Protein AF-A0A7Y5DZ16-F1 (afdb_monomer_lite)

Structure (mmCIF, N/CA/C/O backbone):
data_AF-A0A7Y5DZ16-F1
#
_entry.id   AF-A0A7Y5DZ16-F1
#
loop_
_atom_site.group_PDB
_atom_site.id
_atom_site.type_symbol
_atom_site.label_atom_id
_atom_site.label_alt_id
_atom_site.label_comp_id
_atom_site.label_asym_id
_atom_site.label_entity_id
_atom_site.label_seq_id
_atom_site.pdbx_PDB_ins_code
_atom_site.Cartn_x
_atom_site.Cartn_y
_atom_site.Cartn_z
_atom_site.occupancy
_atom_site.B_iso_or_equiv
_atom_site.auth_seq_id
_atom_site.auth_comp_id
_atom_site.auth_asym_id
_atom_site.auth_atom_id
_atom_site.pdbx_PDB_model_num
ATOM 1 N N . MET A 1 1 ? 27.751 47.354 -14.709 1.00 39.06 1 MET A N 1
ATOM 2 C CA . MET A 1 1 ? 28.014 46.888 -16.090 1.00 39.06 1 MET A CA 1
ATOM 3 C C . MET A 1 1 ? 26.689 46.801 -16.831 1.00 39.06 1 MET A C 1
ATOM 5 O O . MET A 1 1 ? 25.654 46.747 -16.188 1.00 39.06 1 MET A O 1
ATOM 9 N N . ARG A 1 2 ? 26.771 46.939 -18.153 1.00 34.12 2 ARG A N 1
ATOM 10 C CA . ARG A 1 2 ? 25.745 47.372 -19.111 1.00 34.12 2 ARG A CA 1
ATOM 11 C C . ARG A 1 2 ? 24.444 46.551 -19.147 1.00 34.12 2 ARG A C 1
ATOM 13 O O . ARG A 1 2 ? 24.439 45.358 -18.877 1.00 34.12 2 ARG A O 1
ATOM 20 N N . SER A 1 3 ? 23.392 47.270 -19.539 1.00 33.09 3 SER A N 1
ATOM 21 C CA . SER A 1 3 ? 22.005 46.891 -19.808 1.00 33.09 3 SER A CA 1
ATOM 22 C C . SER A 1 3 ? 21.825 45.718 -20.780 1.00 33.09 3 SER A C 1
ATOM 24 O O . SER A 1 3 ? 22.521 45.648 -21.790 1.00 33.09 3 SER A O 1
ATOM 26 N N . ASN A 1 4 ? 20.812 44.882 -20.527 1.00 36.41 4 ASN A N 1
ATOM 27 C CA . ASN A 1 4 ? 20.236 43.966 -21.514 1.00 36.41 4 ASN A CA 1
ATOM 28 C C . ASN A 1 4 ? 19.090 44.666 -22.255 1.00 36.41 4 ASN A C 1
ATOM 30 O O . ASN A 1 4 ? 18.137 45.140 -21.638 1.00 36.41 4 ASN A O 1
ATOM 34 N N . VAL A 1 5 ? 19.212 44.727 -23.579 1.00 38.50 5 VAL A N 1
ATOM 35 C CA . VAL A 1 5 ? 18.198 45.210 -24.519 1.00 38.50 5 VAL A CA 1
ATOM 36 C C . VAL A 1 5 ? 17.468 43.999 -25.099 1.00 38.50 5 VAL A C 1
ATOM 38 O O . VAL A 1 5 ? 18.095 43.042 -25.545 1.00 38.50 5 VAL A O 1
ATOM 41 N N . VAL A 1 6 ? 16.138 44.066 -25.069 1.00 39.44 6 VAL A N 1
ATOM 42 C CA . VAL A 1 6 ? 15.189 43.163 -25.735 1.00 39.44 6 VAL A CA 1
ATOM 43 C C . VAL A 1 6 ? 15.179 43.461 -27.236 1.00 39.44 6 VAL A C 1
ATOM 45 O O . VAL A 1 6 ? 15.158 44.633 -27.611 1.00 39.44 6 VAL A O 1
ATOM 48 N N . LEU A 1 7 ? 15.103 42.436 -28.093 1.00 34.59 7 LEU A N 1
ATOM 49 C CA . LEU A 1 7 ? 14.680 42.617 -29.484 1.00 34.59 7 LEU A CA 1
ATOM 50 C C . LEU A 1 7 ? 13.645 41.561 -29.899 1.00 34.59 7 LEU A C 1
ATOM 52 O O . LEU A 1 7 ? 13.887 40.358 -29.833 1.00 34.59 7 LEU A O 1
ATOM 56 N N . PHE A 1 8 ? 12.488 42.076 -30.313 1.00 34.19 8 PHE A N 1
ATOM 57 C CA . PHE A 1 8 ? 11.368 41.399 -30.958 1.00 34.19 8 PHE A CA 1
ATOM 58 C C . PHE A 1 8 ? 11.726 40.954 -32.384 1.00 34.19 8 PHE A C 1
ATOM 60 O O . PHE A 1 8 ? 12.452 41.651 -33.090 1.00 34.19 8 PHE A O 1
ATOM 67 N N . GLY A 1 9 ? 11.119 39.857 -32.839 1.00 31.69 9 GLY A N 1
ATOM 68 C CA . GLY A 1 9 ? 11.111 39.437 -34.240 1.00 31.69 9 GLY A CA 1
ATOM 69 C C . GLY A 1 9 ? 9.763 38.829 -34.614 1.00 31.69 9 GLY A C 1
ATOM 70 O O . GLY A 1 9 ? 9.556 37.631 -34.456 1.00 31.69 9 GLY A O 1
ATOM 71 N N . LEU A 1 10 ? 8.845 39.683 -35.071 1.00 33.03 10 LEU A N 1
ATOM 72 C CA . LEU A 1 10 ? 7.551 39.342 -35.662 1.00 33.03 10 LEU A CA 1
ATOM 73 C C . LEU A 1 10 ? 7.770 39.061 -37.161 1.00 33.03 10 LEU A C 1
ATOM 75 O O . LEU A 1 10 ? 8.372 39.895 -37.837 1.00 33.03 10 LEU A O 1
ATOM 79 N N . LEU A 1 11 ? 7.270 37.944 -37.697 1.00 32.03 11 LEU A N 1
ATOM 80 C CA . LEU A 1 11 ? 7.165 37.747 -39.147 1.00 32.03 11 LEU A CA 1
ATOM 81 C C . LEU A 1 11 ? 5.718 37.403 -39.517 1.00 32.03 11 LEU A C 1
ATOM 83 O O . LEU A 1 11 ? 5.184 36.365 -39.131 1.00 32.03 11 LEU A O 1
ATOM 87 N N . VAL A 1 12 ? 5.100 38.327 -40.248 1.00 37.81 12 VAL A N 1
ATOM 88 C CA . VAL A 1 12 ? 3.772 38.248 -40.862 1.00 37.81 12 VAL A CA 1
ATOM 89 C C . VAL A 1 12 ? 3.933 37.712 -42.281 1.00 37.81 12 VAL A C 1
ATOM 91 O O . VAL A 1 12 ? 4.774 38.223 -43.014 1.00 37.81 12 VAL A O 1
ATOM 94 N N . LEU A 1 13 ? 3.094 36.755 -42.687 1.00 35.53 13 LEU A N 1
ATOM 95 C CA . LEU A 1 13 ? 2.851 36.400 -44.090 1.00 35.53 13 LEU A CA 1
ATOM 96 C C . LEU A 1 13 ? 1.386 35.945 -44.262 1.00 35.53 13 LEU A C 1
ATOM 98 O O . LEU A 1 13 ? 1.001 34.857 -43.850 1.00 35.53 13 LEU A O 1
ATOM 102 N N . ALA A 1 14 ? 0.588 36.807 -44.890 1.00 38.28 14 ALA A N 1
ATOM 103 C CA . ALA A 1 14 ? -0.561 36.485 -45.751 1.00 38.28 14 ALA A CA 1
ATOM 104 C C . ALA A 1 14 ? -0.147 36.925 -47.183 1.00 38.28 14 ALA A C 1
ATOM 106 O O . ALA A 1 14 ? 0.787 37.735 -47.251 1.00 38.28 14 ALA A O 1
ATOM 107 N N . PRO A 1 15 ? -0.736 36.470 -48.322 1.00 47.72 15 PRO A N 1
ATOM 108 C CA . PRO A 1 15 ? -2.180 36.334 -48.624 1.00 47.72 15 PRO A CA 1
ATOM 109 C C . PRO A 1 15 ? -2.522 35.051 -49.450 1.00 47.72 15 PRO A C 1
ATOM 111 O O . PRO A 1 15 ? -1.635 34.293 -49.826 1.00 47.72 15 PRO A O 1
ATOM 114 N N . SER A 1 16 ? -3.769 34.675 -49.771 1.00 30.81 16 SER A N 1
ATOM 115 C CA . SER A 1 16 ? -4.580 35.233 -50.877 1.00 30.81 16 SER A CA 1
ATOM 116 C C . SER A 1 16 ? -5.922 34.491 -51.015 1.00 30.81 16 SER A C 1
ATOM 118 O O . SER A 1 16 ? -5.974 33.267 -50.921 1.00 30.81 16 SER A O 1
ATOM 120 N N . CYS A 1 17 ? -6.984 35.246 -51.302 1.00 27.80 17 CYS A N 1
ATOM 121 C CA . CYS A 1 17 ? -8.337 34.793 -51.636 1.00 27.80 17 CYS A CA 1
ATOM 122 C C . CYS A 1 17 ? -8.467 34.273 -53.081 1.00 27.80 17 CYS A C 1
ATOM 124 O O . CYS A 1 17 ? -7.836 34.806 -53.991 1.00 27.80 17 CYS A O 1
ATOM 126 N N . THR A 1 18 ? -9.426 33.373 -53.333 1.00 34.94 18 THR A N 1
ATOM 127 C CA . THR A 1 18 ? -10.374 33.519 -54.462 1.00 34.94 18 THR A CA 1
ATOM 128 C C . THR A 1 18 ? -11.664 32.706 -54.226 1.00 34.94 18 THR A C 1
ATOM 130 O O . THR A 1 18 ? -11.582 31.591 -53.713 1.00 34.94 18 THR A O 1
ATOM 133 N N . PRO A 1 19 ? -12.853 33.249 -54.566 1.00 46.06 19 PRO A N 1
ATOM 134 C CA . PRO A 1 19 ? -14.166 32.634 -54.346 1.00 46.06 19 PRO A CA 1
ATOM 135 C C . PRO A 1 19 ? -14.745 32.034 -55.642 1.00 46.06 19 PRO A C 1
ATOM 137 O O . PRO A 1 19 ? -14.384 32.495 -56.719 1.00 46.06 19 PRO A O 1
ATOM 140 N N . SER A 1 20 ? -15.697 31.092 -55.560 1.00 30.98 20 SER A N 1
ATOM 141 C CA . SER A 1 20 ? -16.867 31.025 -56.468 1.00 30.98 20 SER A CA 1
ATOM 142 C C . SER A 1 20 ? -17.767 29.819 -56.158 1.00 30.98 20 SER A C 1
ATOM 144 O O . SER A 1 20 ? -17.277 28.695 -56.078 1.00 30.98 20 SER A O 1
ATOM 146 N N . GLY A 1 21 ? -19.085 30.047 -56.070 1.00 30.08 21 GLY A N 1
ATOM 147 C CA . GLY A 1 21 ? -20.106 29.011 -56.282 1.00 30.08 21 GLY A CA 1
ATOM 148 C C . GLY A 1 21 ? -21.204 28.919 -55.216 1.00 30.08 21 GLY A C 1
ATOM 149 O O . GLY A 1 21 ? -21.096 28.139 -54.280 1.00 30.08 21 GLY A O 1
ATOM 150 N N . ALA A 1 22 ? -22.299 29.654 -55.406 1.00 31.70 22 ALA A N 1
ATOM 151 C CA . ALA A 1 22 ? -23.619 29.420 -54.796 1.00 31.70 22 ALA A CA 1
ATOM 152 C C . ALA A 1 22 ? -24.624 29.081 -55.929 1.00 31.70 22 ALA A C 1
ATOM 154 O O . ALA A 1 22 ? -24.250 29.256 -57.093 1.00 31.70 22 ALA A O 1
ATOM 155 N N . PRO A 1 23 ? -25.918 28.768 -55.691 1.00 49.56 23 PRO A N 1
ATOM 156 C CA . PRO A 1 23 ? -26.607 28.141 -54.548 1.00 49.56 23 PRO A CA 1
ATOM 157 C C . PRO A 1 23 ? -27.518 26.957 -54.994 1.00 49.56 23 PRO A C 1
ATOM 159 O O . PRO A 1 23 ? -27.756 26.771 -56.188 1.00 49.56 23 PRO A O 1
ATOM 162 N N . ARG A 1 24 ? -28.115 26.196 -54.058 1.00 33.44 24 ARG A N 1
ATOM 163 C CA . ARG A 1 24 ? -29.477 25.632 -54.232 1.00 33.44 24 ARG A CA 1
ATOM 164 C C . ARG A 1 24 ? -30.088 25.133 -52.919 1.00 33.44 24 ARG A C 1
ATOM 166 O O . ARG A 1 24 ? -29.453 24.423 -52.148 1.00 33.44 24 ARG A O 1
ATOM 173 N N . ASP A 1 25 ? -31.331 25.554 -52.727 1.00 33.16 25 ASP A N 1
ATOM 174 C CA . ASP A 1 25 ? -32.204 25.414 -51.565 1.00 33.16 25 ASP A CA 1
ATOM 175 C C . ASP A 1 25 ? -32.611 23.974 -51.229 1.00 33.16 25 ASP A C 1
ATOM 177 O O . ASP A 1 25 ? -32.903 23.194 -52.134 1.00 33.16 25 ASP A O 1
ATOM 181 N N . THR A 1 26 ? -32.770 23.660 -49.934 1.00 31.34 26 THR A N 1
ATOM 182 C CA . THR A 1 26 ? -34.037 23.134 -49.370 1.00 31.34 26 THR A CA 1
ATOM 183 C C . THR A 1 26 ? -34.006 23.014 -47.833 1.00 31.34 26 THR A C 1
ATOM 185 O O . THR A 1 26 ? -33.219 22.272 -47.267 1.00 31.34 26 THR A O 1
ATOM 188 N N . ALA A 1 27 ? -34.908 23.776 -47.202 1.00 30.44 27 ALA A N 1
ATOM 189 C CA . ALA A 1 27 ? -35.723 23.518 -46.003 1.00 30.44 27 ALA A CA 1
ATOM 190 C C . ALA A 1 27 ? -35.150 22.872 -44.711 1.00 30.44 27 ALA A C 1
ATOM 192 O O . ALA A 1 27 ? -34.744 21.718 -44.698 1.00 30.44 27 ALA A O 1
ATOM 193 N N . SER A 1 28 ? -35.390 23.597 -43.601 1.00 33.97 28 SER A N 1
ATOM 194 C CA . SER A 1 28 ? -35.735 23.135 -42.234 1.00 33.97 28 SER A CA 1
ATOM 195 C C . SER A 1 28 ? -34.750 22.194 -41.523 1.00 33.97 28 SER A C 1
ATOM 197 O O . SER A 1 28 ? -34.563 21.050 -41.898 1.00 33.97 28 SER A O 1
ATOM 199 N N . THR A 1 29 ? -34.176 22.529 -40.367 1.00 32.00 29 THR A N 1
ATOM 200 C CA . THR A 1 29 ? -34.852 22.923 -39.118 1.00 32.00 29 THR A CA 1
ATOM 201 C C . THR A 1 29 ? -33.794 23.513 -38.177 1.00 32.00 29 THR A C 1
ATOM 203 O O . THR A 1 29 ? -32.653 23.058 -38.170 1.00 32.00 29 THR A O 1
ATOM 206 N N . ALA A 1 30 ? -34.155 24.531 -37.397 1.00 37.34 30 ALA A N 1
ATOM 207 C CA . ALA A 1 30 ? -33.258 25.208 -36.469 1.00 37.34 30 ALA A CA 1
ATOM 208 C C . ALA A 1 30 ? -32.632 24.248 -35.437 1.00 37.34 30 ALA A C 1
ATOM 210 O O . ALA A 1 30 ? -33.338 23.569 -34.689 1.00 37.34 30 ALA A O 1
ATOM 211 N N . SER A 1 31 ? -31.298 24.265 -35.370 1.00 31.73 31 SER A N 1
ATOM 212 C CA . SER A 1 31 ? -30.500 23.755 -34.257 1.00 31.73 31 SER A CA 1
ATOM 213 C C . SER A 1 31 ? -30.946 24.399 -32.950 1.00 31.73 31 SER A C 1
ATOM 215 O O . SER A 1 31 ? -30.693 25.578 -32.708 1.00 31.73 31 SER A O 1
ATOM 217 N N . SER A 1 32 ? -31.561 23.608 -32.075 1.00 32.75 32 SER A N 1
ATOM 218 C CA . SER A 1 32 ? -31.569 23.909 -30.648 1.00 32.75 32 SER A CA 1
ATOM 219 C C . SER A 1 32 ? -30.290 23.329 -30.064 1.00 32.75 32 SER A C 1
ATOM 221 O O . SER A 1 32 ? -30.223 22.156 -29.704 1.00 32.75 32 SER A O 1
ATOM 223 N N . SER A 1 33 ? -29.251 24.157 -30.029 1.00 34.66 33 SER A N 1
ATOM 224 C CA . SER A 1 33 ? -28.050 23.917 -29.240 1.00 34.66 33 SER A CA 1
ATOM 225 C C . SER A 1 33 ? -28.471 23.862 -27.772 1.00 34.66 33 SER A C 1
ATOM 227 O O . SER A 1 33 ? -28.615 24.894 -27.118 1.00 34.66 33 SER A O 1
ATOM 229 N N . ALA A 1 34 ? -28.728 22.657 -27.263 1.00 33.38 34 ALA A N 1
ATOM 230 C CA . ALA A 1 34 ? -28.865 22.417 -25.839 1.00 33.38 34 ALA A CA 1
ATOM 231 C C . ALA A 1 34 ? -27.503 22.702 -25.197 1.00 33.38 34 ALA A C 1
ATOM 233 O O . ALA A 1 34 ? -26.607 21.859 -25.174 1.00 33.38 34 ALA A O 1
ATOM 234 N N . SER A 1 35 ? -27.347 23.945 -24.742 1.00 31.97 35 SER A N 1
ATOM 235 C CA . SER A 1 35 ? -26.290 24.368 -23.839 1.00 31.97 35 SER A CA 1
ATOM 236 C C . SER A 1 35 ? -26.373 23.464 -22.614 1.00 31.97 35 SER A C 1
ATOM 238 O O . SER A 1 35 ? -27.266 23.601 -21.778 1.00 31.97 35 SER A O 1
ATOM 240 N N . SER A 1 36 ? -25.507 22.456 -22.576 1.00 34.44 36 SER A N 1
ATOM 241 C CA . SER A 1 36 ? -25.366 21.588 -21.419 1.00 34.44 36 SER A CA 1
ATOM 242 C C . SER A 1 36 ? -24.719 22.442 -20.341 1.00 34.44 36 SER A C 1
ATOM 244 O O . SER A 1 36 ? -23.509 22.660 -20.357 1.00 34.44 36 SER A O 1
ATOM 246 N N . ALA A 1 37 ? -25.546 23.003 -19.458 1.00 36.31 37 ALA A N 1
ATOM 247 C CA . ALA A 1 37 ? -25.071 23.601 -18.223 1.00 36.31 37 ALA A CA 1
ATOM 248 C C . ALA A 1 37 ? -24.128 22.595 -17.537 1.00 36.31 37 ALA A C 1
ATOM 250 O O . ALA A 1 37 ? -24.437 21.396 -17.542 1.00 36.31 37 ALA A O 1
ATOM 251 N N . PRO A 1 38 ? -22.985 23.033 -16.979 1.00 36.81 38 PRO A N 1
ATOM 252 C CA . PRO A 1 38 ? -22.129 22.136 -16.225 1.00 36.81 38 PRO A CA 1
ATOM 253 C C . PRO A 1 38 ? -22.978 21.524 -15.116 1.00 36.81 38 PRO A C 1
ATOM 255 O O . PRO A 1 38 ? -23.599 22.238 -14.324 1.00 36.81 38 PRO A O 1
ATOM 258 N N . ALA A 1 39 ? -23.068 20.195 -15.124 1.00 35.25 39 ALA A N 1
ATOM 259 C CA . ALA A 1 39 ? -23.748 19.457 -14.083 1.00 35.25 39 ALA A CA 1
ATOM 260 C C . ALA A 1 39 ? -23.161 19.909 -12.744 1.00 35.25 39 ALA A C 1
ATOM 262 O O . ALA A 1 39 ? -21.948 19.843 -12.537 1.00 35.25 39 ALA A O 1
ATOM 263 N N . ALA A 1 40 ? -24.026 20.400 -11.856 1.00 33.66 40 ALA A N 1
ATOM 264 C CA . ALA A 1 40 ? -23.668 20.588 -10.462 1.00 33.66 40 ALA A CA 1
ATOM 265 C C . ALA A 1 40 ? -22.991 19.297 -9.967 1.00 33.66 40 ALA A C 1
ATOM 267 O O . ALA A 1 40 ? -23.467 18.216 -10.337 1.00 33.66 40 ALA A O 1
ATOM 268 N N . PRO A 1 41 ? -21.898 19.377 -9.182 1.00 38.19 41 PRO A N 1
ATOM 269 C CA . PRO A 1 41 ? -21.243 18.190 -8.655 1.00 38.19 41 PRO A CA 1
ATOM 270 C C . PRO A 1 41 ? -22.308 17.360 -7.951 1.00 38.19 41 PRO A C 1
ATOM 272 O O . PRO A 1 41 ? -22.914 17.799 -6.971 1.00 38.19 41 PRO A O 1
ATOM 275 N N . SER A 1 42 ? -22.607 16.196 -8.531 1.00 38.03 42 SER A N 1
ATOM 276 C CA . SER A 1 42 ? -23.585 15.274 -7.982 1.00 38.03 42 SER A CA 1
ATOM 277 C C . SER A 1 42 ? -23.177 15.022 -6.545 1.00 38.03 42 SER A C 1
ATOM 279 O O . SER A 1 42 ? -22.041 14.614 -6.310 1.00 38.03 42 SER A O 1
ATOM 281 N N . SER A 1 43 ? -24.084 15.314 -5.617 1.00 37.72 43 SER A N 1
ATOM 282 C CA . SER A 1 43 ? -23.965 15.067 -4.187 1.00 37.72 43 SER A CA 1
ATOM 283 C C . SER A 1 43 ? -23.219 13.758 -3.930 1.00 37.72 43 SER A C 1
ATOM 285 O O . SER A 1 43 ? -23.802 12.673 -4.020 1.00 37.72 43 SER A O 1
ATOM 287 N N . GLY A 1 44 ? -21.918 13.876 -3.662 1.00 40.38 44 GLY A N 1
ATOM 288 C CA . GLY A 1 44 ? -21.059 12.765 -3.316 1.00 40.38 44 GLY A CA 1
ATOM 289 C C . GLY A 1 44 ? -21.520 12.246 -1.971 1.00 40.38 44 GLY A C 1
ATOM 290 O O . GLY A 1 44 ? -21.091 12.735 -0.929 1.00 40.38 44 GLY A O 1
ATOM 291 N N . LYS A 1 45 ? -22.405 11.246 -1.971 1.00 40.75 45 LYS A N 1
ATOM 292 C CA . LYS A 1 45 ? -22.376 10.258 -0.895 1.00 40.75 45 LYS A CA 1
ATOM 293 C C . LYS A 1 45 ? -20.928 9.787 -0.864 1.00 40.75 45 LYS A C 1
ATOM 295 O O . LYS A 1 45 ? -20.459 9.227 -1.848 1.00 40.75 45 LYS A O 1
ATOM 300 N N . SER A 1 46 ? -20.200 10.197 0.173 1.00 55.16 46 SER A N 1
ATOM 301 C CA . SER A 1 46 ? -18.744 10.095 0.214 1.00 55.16 46 SER A CA 1
ATOM 302 C C . SER A 1 46 ? -18.334 8.669 -0.142 1.00 55.16 46 SER A C 1
ATOM 304 O O . SER A 1 46 ? -18.708 7.738 0.570 1.00 55.16 46 SER A O 1
ATOM 306 N N . ARG A 1 47 ? -17.595 8.483 -1.243 1.00 67.69 47 ARG A N 1
ATOM 307 C CA . ARG A 1 47 ? -17.105 7.169 -1.699 1.00 67.69 47 ARG A CA 1
ATOM 308 C C . ARG A 1 47 ? -16.354 6.427 -0.589 1.00 67.69 47 ARG A C 1
ATOM 310 O O . ARG A 1 47 ? -16.347 5.203 -0.535 1.00 67.69 47 ARG A O 1
ATOM 317 N N . LEU A 1 48 ? -15.801 7.184 0.356 1.00 71.38 48 LEU A N 1
ATOM 318 C CA . LEU A 1 48 ? -15.207 6.706 1.597 1.00 71.38 48 LEU A CA 1
ATOM 319 C C . LEU A 1 48 ? -16.158 5.846 2.450 1.00 71.38 48 LEU A C 1
ATOM 321 O O . LEU A 1 48 ? -15.739 4.835 3.008 1.00 71.38 48 LEU A O 1
ATOM 325 N N . ALA A 1 49 ? -17.443 6.204 2.529 1.00 72.31 49 ALA A N 1
ATOM 326 C CA . ALA A 1 49 ? -18.455 5.433 3.255 1.00 72.31 49 ALA A CA 1
ATOM 327 C C . ALA A 1 49 ? -18.761 4.087 2.574 1.00 72.31 49 ALA A C 1
ATOM 329 O O . ALA A 1 49 ? -19.170 3.129 3.234 1.00 72.31 49 ALA A O 1
ATOM 330 N N . GLU A 1 50 ? -18.544 4.007 1.261 1.00 80.62 50 GLU A N 1
ATOM 331 C CA . GLU A 1 50 ? -18.728 2.796 0.462 1.00 80.62 50 GLU A CA 1
ATOM 332 C C . GLU A 1 50 ? -17.493 1.887 0.477 1.00 80.62 50 GLU A C 1
ATOM 334 O O . GLU A 1 50 ? -17.607 0.716 0.111 1.00 80.62 50 GLU A O 1
ATOM 339 N N . LEU A 1 51 ? -16.337 2.375 0.953 1.00 84.94 51 LEU A N 1
ATOM 340 C CA . LEU A 1 51 ? -15.140 1.550 1.092 1.00 84.94 51 LEU A CA 1
ATOM 341 C C . LEU A 1 51 ? -15.381 0.427 2.098 1.00 84.94 51 LEU A C 1
ATOM 343 O O . LEU A 1 51 ? -15.608 0.638 3.301 1.00 84.94 51 LEU A O 1
ATOM 347 N N . ARG A 1 52 ? -15.291 -0.791 1.576 1.00 89.88 52 ARG A N 1
ATOM 348 C CA . ARG A 1 52 ? -15.364 -2.035 2.327 1.00 89.88 52 ARG A CA 1
ATOM 349 C C . ARG A 1 52 ? -14.159 -2.889 1.958 1.00 89.88 52 ARG A C 1
ATOM 351 O O . ARG A 1 52 ? -13.814 -2.925 0.775 1.00 89.88 52 ARG A O 1
ATOM 358 N N . PRO A 1 53 ? -13.559 -3.572 2.940 1.00 93.25 53 PRO A N 1
ATOM 359 C CA . PRO A 1 53 ? -12.533 -4.549 2.643 1.00 93.25 53 PRO A CA 1
ATOM 360 C C . PRO A 1 53 ? -13.129 -5.686 1.814 1.00 93.25 53 PRO A C 1
ATOM 362 O O . PRO A 1 53 ? -14.330 -5.974 1.891 1.00 93.25 53 PRO A O 1
ATOM 365 N N . VAL A 1 54 ? -12.285 -6.322 1.013 1.00 93.75 54 VAL A N 1
ATOM 366 C CA . VAL A 1 54 ? -12.673 -7.470 0.192 1.00 93.75 54 VAL A CA 1
ATOM 367 C C . VAL A 1 54 ? -12.797 -8.707 1.076 1.00 93.75 54 VAL A C 1
ATOM 369 O O . VAL A 1 54 ? -13.712 -9.511 0.893 1.00 93.75 54 VAL A O 1
ATOM 372 N N . HIS A 1 55 ? -11.924 -8.825 2.075 1.00 94.56 55 HIS A N 1
ATOM 373 C CA . HIS A 1 55 ? -11.912 -9.936 3.016 1.00 94.56 55 HIS A CA 1
ATOM 374 C C . HIS A 1 55 ? -12.163 -9.464 4.454 1.00 94.56 55 HIS A C 1
ATOM 376 O O . HIS A 1 55 ? -11.872 -8.323 4.804 1.00 94.56 55 HIS A O 1
ATOM 382 N N . PRO A 1 56 ? -12.711 -10.326 5.326 1.00 93.19 56 PRO A N 1
ATOM 383 C CA . PRO A 1 56 ? -12.796 -10.019 6.746 1.00 93.19 56 PRO A CA 1
ATOM 384 C C . PRO A 1 56 ? -11.407 -10.039 7.396 1.00 93.19 56 PRO A C 1
ATOM 386 O O . PRO A 1 56 ? -10.561 -10.883 7.072 1.00 93.19 56 PRO A O 1
ATOM 389 N N . ALA A 1 57 ? -11.206 -9.160 8.379 1.00 94.56 57 ALA A N 1
ATOM 390 C CA . ALA A 1 57 ? -10.009 -9.190 9.202 1.00 94.56 57 ALA A CA 1
ATOM 391 C C . ALA A 1 57 ? -9.991 -10.438 10.094 1.00 94.56 57 ALA A C 1
ATOM 393 O O . ALA A 1 57 ? -10.962 -10.776 10.772 1.00 94.56 57 ALA A O 1
ATOM 394 N N . ALA A 1 58 ? -8.859 -11.129 10.082 1.00 92.81 58 ALA A N 1
ATOM 395 C CA . ALA A 1 58 ? -8.598 -12.318 10.876 1.00 92.81 58 ALA A CA 1
ATOM 396 C C . ALA A 1 58 ? -7.110 -12.356 11.216 1.00 92.81 58 ALA A C 1
ATOM 398 O O . ALA A 1 58 ? -6.311 -11.743 10.510 1.00 92.81 58 ALA A O 1
ATOM 399 N N . LYS A 1 59 ? -6.733 -13.103 12.260 1.00 92.88 59 LYS A N 1
ATOM 400 C CA . LYS A 1 59 ? -5.327 -13.250 12.651 1.00 92.88 59 LYS A CA 1
ATOM 401 C C . LYS A 1 59 ? -4.471 -13.657 11.456 1.00 92.88 59 LYS A C 1
ATOM 403 O O . LYS A 1 59 ? -4.768 -14.659 10.803 1.00 92.88 59 LYS A O 1
ATOM 408 N N . ARG A 1 60 ? -3.405 -12.901 11.197 1.00 88.69 60 ARG A N 1
ATOM 409 C CA . ARG A 1 60 ? -2.482 -13.154 10.086 1.00 88.69 60 ARG A CA 1
ATOM 410 C C . ARG A 1 60 ? -1.039 -13.136 10.563 1.00 88.69 60 ARG A C 1
ATOM 412 O O . ARG A 1 60 ? -0.702 -12.500 11.555 1.00 88.69 60 ARG A O 1
ATOM 419 N N . ALA A 1 61 ? -0.191 -13.852 9.836 1.00 88.25 61 ALA A N 1
ATOM 420 C CA . ALA A 1 61 ? 1.247 -13.651 9.916 1.00 88.25 61 ALA A CA 1
ATOM 421 C C . ALA A 1 61 ? 1.640 -12.418 9.084 1.00 88.25 61 ALA A C 1
ATOM 423 O O . ALA A 1 61 ? 0.889 -11.998 8.207 1.00 88.25 61 ALA A O 1
ATOM 424 N N . ILE A 1 62 ? 2.826 -11.861 9.346 1.00 87.00 62 ILE A N 1
ATOM 425 C CA . ILE A 1 62 ? 3.377 -10.732 8.573 1.00 87.00 62 ILE A CA 1
ATOM 426 C C . ILE A 1 62 ? 3.572 -11.123 7.100 1.00 87.00 62 ILE A C 1
ATOM 428 O O . ILE A 1 62 ? 3.351 -10.315 6.205 1.00 87.00 62 ILE A O 1
ATOM 432 N N . CYS A 1 63 ? 3.961 -12.375 6.852 1.00 90.56 63 CYS A N 1
ATOM 433 C CA . CYS A 1 63 ? 4.138 -12.931 5.519 1.00 90.56 63 CYS A CA 1
ATOM 434 C C . CYS A 1 63 ? 3.006 -13.911 5.162 1.00 90.56 63 CYS A C 1
ATOM 436 O O . CYS A 1 63 ? 2.499 -14.608 6.047 1.00 90.56 63 CYS A O 1
ATOM 438 N N . PRO A 1 64 ? 2.672 -14.051 3.866 1.00 91.62 64 PRO A N 1
ATOM 439 C CA . PRO A 1 64 ? 3.261 -13.348 2.718 1.00 91.62 64 PRO A CA 1
ATOM 440 C C . PRO A 1 64 ? 2.773 -11.897 2.575 1.00 91.62 64 PRO A C 1
ATOM 442 O O . PRO A 1 64 ? 1.616 -11.593 2.853 1.00 91.62 64 PRO A O 1
ATOM 445 N N . LEU A 1 65 ? 3.638 -11.018 2.059 1.00 95.06 65 LEU A N 1
ATOM 446 C CA . LEU A 1 65 ? 3.298 -9.638 1.705 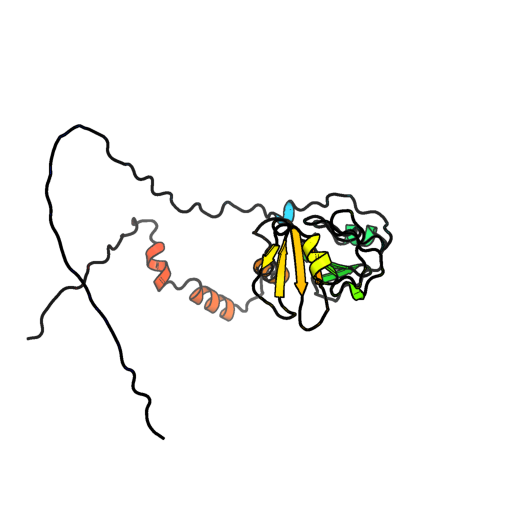1.00 95.06 65 LEU A CA 1
ATOM 447 C C . LEU A 1 65 ? 2.772 -9.578 0.265 1.00 95.06 65 LEU A C 1
ATOM 449 O O . LEU A 1 65 ? 3.468 -9.157 -0.661 1.00 95.06 65 LEU A O 1
ATOM 453 N N . THR A 1 66 ? 1.542 -10.049 0.060 1.00 96.12 66 THR A N 1
ATOM 454 C CA . THR A 1 66 ? 0.861 -9.951 -1.239 1.00 96.12 66 THR A CA 1
ATOM 455 C C . THR A 1 66 ? 0.412 -8.518 -1.493 1.00 96.12 66 THR A C 1
ATOM 457 O O . THR A 1 66 ? -0.319 -7.959 -0.681 1.00 96.12 66 THR A O 1
ATOM 460 N N . ILE A 1 67 ? 0.846 -7.940 -2.612 1.00 96.31 67 ILE A N 1
ATOM 461 C CA . ILE A 1 67 ? 0.465 -6.610 -3.090 1.00 96.31 67 ILE A CA 1
ATOM 462 C C . ILE A 1 67 ? -0.674 -6.773 -4.094 1.00 96.31 67 ILE A C 1
ATOM 464 O O . ILE A 1 67 ? -0.479 -7.304 -5.193 1.00 96.31 67 ILE A O 1
ATOM 468 N N . GLU A 1 68 ? -1.856 -6.289 -3.724 1.00 95.88 68 GLU A N 1
ATOM 469 C CA . GLU A 1 68 ? -3.059 -6.361 -4.550 1.00 95.88 68 GLU A CA 1
ATOM 470 C C . GLU A 1 68 ? -3.560 -4.948 -4.886 1.00 95.88 68 GLU A C 1
ATOM 472 O O . GLU A 1 68 ? -4.097 -4.259 -4.013 1.00 95.88 68 GLU A O 1
ATOM 477 N N . PRO A 1 69 ? -3.413 -4.489 -6.145 1.00 94.69 69 PRO A N 1
ATOM 478 C CA . PRO A 1 69 ? -3.816 -3.147 -6.550 1.00 94.69 69 PRO A CA 1
ATOM 479 C C . PRO A 1 69 ? -5.296 -2.875 -6.276 1.00 94.69 69 PRO A C 1
ATOM 481 O O . PRO A 1 69 ? -6.172 -3.576 -6.791 1.00 94.69 69 PRO A O 1
ATOM 484 N N . GLY A 1 70 ? -5.599 -1.813 -5.532 1.00 92.25 70 GLY A N 1
ATOM 485 C CA . GLY A 1 70 ? -6.972 -1.492 -5.140 1.00 92.25 70 GLY A CA 1
ATOM 486 C C . GLY A 1 70 ? -7.439 -2.122 -3.832 1.00 92.25 70 GLY A C 1
ATOM 487 O O . GLY A 1 70 ? -8.488 -1.718 -3.338 1.00 92.25 70 GLY A O 1
ATOM 488 N N . VAL A 1 71 ? -6.709 -3.113 -3.311 1.00 95.31 71 VAL A N 1
ATOM 489 C CA . VAL A 1 71 ? -7.186 -3.999 -2.241 1.00 95.31 71 VAL A CA 1
ATOM 490 C C . VAL A 1 71 ? -6.337 -3.868 -0.989 1.00 95.31 71 VAL A C 1
ATOM 492 O O . VAL A 1 71 ? -6.875 -3.470 0.034 1.00 95.31 71 VAL A O 1
ATOM 495 N N . GLY A 1 72 ? -5.036 -4.167 -1.031 1.00 95.75 72 GLY A N 1
ATOM 496 C CA . GLY A 1 72 ? -4.203 -4.124 0.173 1.00 95.75 72 GLY A CA 1
ATOM 497 C C . GLY A 1 72 ? -2.781 -4.667 0.026 1.00 95.75 72 GLY A C 1
ATOM 498 O O . GLY A 1 72 ? -2.335 -4.998 -1.075 1.00 95.75 72 GLY A O 1
ATOM 499 N N . ILE A 1 73 ? -2.079 -4.765 1.163 1.00 97.00 73 ILE A N 1
ATOM 500 C CA . ILE A 1 73 ? -0.737 -5.359 1.291 1.00 97.00 73 ILE A CA 1
ATOM 501 C C . ILE A 1 73 ? -0.705 -6.334 2.475 1.00 97.00 73 ILE A C 1
ATOM 503 O O . ILE A 1 73 ? -1.066 -5.966 3.591 1.00 97.00 73 ILE A O 1
ATOM 507 N N . GLY A 1 74 ? -0.267 -7.580 2.248 1.00 90.38 74 GLY A N 1
ATOM 508 C CA . GLY A 1 74 ? 0.028 -8.574 3.300 1.00 90.38 74 GLY A CA 1
ATOM 509 C C . GLY A 1 74 ? -1.153 -9.035 4.162 1.00 90.38 74 GLY A C 1
ATOM 510 O O . GLY A 1 74 ? -0.996 -9.857 5.061 1.00 90.38 74 GLY A O 1
ATOM 511 N N . GLY A 1 75 ? -2.354 -8.528 3.885 1.00 90.44 75 GLY A N 1
ATOM 512 C CA . GLY A 1 75 ? -3.557 -8.766 4.674 1.00 90.44 75 GLY A CA 1
ATOM 513 C C . GLY A 1 75 ? -4.141 -7.524 5.331 1.00 90.44 75 GLY A C 1
ATOM 514 O O . GLY A 1 75 ? -5.170 -7.667 5.976 1.00 90.44 75 GLY A O 1
ATOM 515 N N . ILE A 1 76 ? -3.531 -6.345 5.165 1.00 96.25 76 ILE A N 1
ATOM 516 C CA . ILE A 1 76 ? -4.131 -5.047 5.496 1.00 96.25 76 ILE A CA 1
ATOM 517 C C . ILE A 1 76 ? -4.819 -4.519 4.243 1.00 96.25 76 ILE A C 1
ATOM 519 O O . ILE A 1 76 ? -4.158 -4.301 3.227 1.00 96.25 76 ILE A O 1
ATOM 523 N N . GLU A 1 77 ? -6.132 -4.316 4.318 1.00 96.19 77 GLU A N 1
ATOM 524 C CA . GLU A 1 77 ? -6.956 -3.931 3.176 1.00 96.19 77 GLU A CA 1
ATOM 525 C C . GLU A 1 77 ? -7.541 -2.526 3.305 1.00 96.19 77 GLU A C 1
ATOM 527 O O . GLU A 1 77 ? -7.845 -2.031 4.393 1.00 96.19 77 GLU A O 1
ATOM 532 N N . ILE A 1 78 ? -7.749 -1.903 2.151 1.00 94.81 78 ILE A N 1
ATOM 533 C CA . ILE A 1 78 ? -8.532 -0.689 1.990 1.00 94.81 78 ILE A CA 1
ATOM 534 C C . ILE A 1 78 ? -9.932 -0.900 2.579 1.00 94.81 78 ILE A C 1
ATOM 536 O O . ILE A 1 78 ? -10.599 -1.902 2.333 1.00 94.81 78 ILE A O 1
ATOM 540 N N . GLY A 1 79 ? -10.401 0.076 3.351 1.00 93.00 79 GLY A N 1
ATOM 541 C CA . GLY A 1 79 ? -11.703 0.063 4.009 1.00 93.00 79 GLY A CA 1
ATOM 542 C C . GLY A 1 79 ? -11.715 -0.559 5.406 1.00 93.00 79 GLY A C 1
ATOM 543 O O . GLY A 1 79 ? -12.728 -0.391 6.097 1.00 93.00 79 GLY A O 1
ATOM 544 N N . TYR A 1 80 ? -10.629 -1.214 5.844 1.00 95.94 80 TYR A N 1
ATOM 545 C CA . TYR A 1 80 ? -10.489 -1.672 7.229 1.00 95.94 80 TYR A CA 1
ATOM 546 C C . TYR A 1 80 ? -10.537 -0.529 8.228 1.00 95.94 80 TYR A C 1
ATOM 548 O O . TYR A 1 80 ? -10.093 0.579 7.959 1.00 95.94 80 TYR A O 1
ATOM 556 N N . THR A 1 81 ? -11.067 -0.817 9.406 1.00 94.75 81 THR A N 1
ATOM 557 C CA . THR A 1 81 ? -11.064 0.081 10.558 1.00 94.75 81 THR A CA 1
ATOM 558 C C . THR A 1 81 ? -9.923 -0.250 11.511 1.00 94.75 81 THR A C 1
ATOM 560 O O . THR A 1 81 ? -9.313 -1.311 11.408 1.00 94.75 81 THR A O 1
ATOM 563 N N . MET A 1 82 ? -9.667 0.609 12.501 1.00 94.44 82 MET A N 1
ATOM 564 C CA . MET A 1 82 ? -8.678 0.311 13.546 1.00 94.44 82 MET A CA 1
ATOM 565 C C . MET A 1 82 ? -8.954 -1.028 14.252 1.00 94.44 82 MET A C 1
ATOM 567 O O . MET A 1 82 ? -8.043 -1.818 14.471 1.00 94.44 82 MET A O 1
ATOM 571 N N . ARG A 1 83 ? -10.230 -1.339 14.511 1.00 95.88 83 ARG A N 1
ATOM 572 C CA . ARG A 1 83 ? -10.644 -2.624 15.092 1.00 95.88 83 ARG A CA 1
ATOM 573 C C . ARG A 1 83 ? -10.287 -3.812 14.194 1.00 95.88 83 ARG A C 1
ATOM 575 O O . ARG A 1 83 ? -9.927 -4.877 14.692 1.00 95.88 83 ARG A O 1
ATOM 582 N N . ASP A 1 84 ? -10.416 -3.645 12.882 1.00 97.44 84 ASP A N 1
ATOM 583 C CA . ASP A 1 84 ? -10.033 -4.675 11.918 1.00 97.44 84 ASP A CA 1
ATOM 584 C C . ASP A 1 84 ? -8.512 -4.875 11.924 1.00 97.44 84 ASP A C 1
ATOM 586 O O . ASP A 1 84 ? -8.051 -6.014 11.928 1.00 97.44 84 ASP A O 1
ATOM 590 N N . LEU A 1 85 ? -7.731 -3.789 12.015 1.00 96.69 85 LEU A N 1
ATOM 591 C CA . LEU A 1 85 ? -6.272 -3.858 12.146 1.00 96.69 85 LEU A CA 1
ATOM 592 C C . LEU A 1 85 ? -5.855 -4.600 13.424 1.00 96.69 85 LEU A C 1
ATOM 594 O O . LEU A 1 85 ? -5.015 -5.496 13.365 1.00 96.69 85 LEU A O 1
ATOM 598 N N . GLU A 1 86 ? -6.482 -4.300 14.563 1.00 96.19 86 GLU A N 1
ATOM 599 C CA . GLU A 1 86 ? -6.250 -5.004 15.834 1.00 96.19 86 GLU A CA 1
ATOM 600 C C . GLU A 1 86 ? -6.575 -6.503 15.731 1.00 96.19 86 GLU A C 1
ATOM 602 O O . GLU A 1 86 ? -5.853 -7.348 16.270 1.00 96.19 86 GLU A O 1
ATOM 607 N N . ALA A 1 87 ? -7.629 -6.862 14.989 1.00 96.94 87 ALA A N 1
ATOM 608 C CA . ALA A 1 87 ? -8.032 -8.252 14.777 1.00 96.94 87 ALA A CA 1
ATOM 609 C C . ALA A 1 87 ? -7.011 -9.073 13.966 1.00 96.94 87 ALA A C 1
ATOM 611 O O . ALA A 1 87 ? -7.031 -10.308 14.037 1.00 96.94 87 ALA A O 1
ATOM 612 N N . LEU A 1 88 ? -6.087 -8.420 13.248 1.00 96.25 88 LEU A N 1
ATOM 613 C CA . LEU A 1 88 ? -4.972 -9.091 12.572 1.00 96.25 88 LEU A CA 1
ATOM 614 C C . LEU A 1 88 ? -3.985 -9.712 13.570 1.00 96.25 88 LEU A C 1
ATOM 616 O O . LEU A 1 88 ? -3.272 -10.651 13.213 1.00 96.25 88 LEU A O 1
ATOM 620 N N . GLY A 1 89 ? -3.960 -9.233 14.819 1.00 95.31 89 GLY A N 1
ATOM 621 C CA . GLY A 1 89 ? -3.058 -9.728 15.861 1.00 95.31 89 GLY A CA 1
ATOM 622 C C . GLY A 1 89 ? -1.582 -9.408 15.607 1.00 95.31 89 GLY A C 1
ATOM 623 O O . GLY A 1 89 ? -0.713 -10.058 16.186 1.00 95.31 89 GLY A O 1
ATOM 624 N N . LEU A 1 90 ? -1.306 -8.439 14.733 1.00 95.00 90 LEU A N 1
ATOM 625 C CA . LEU A 1 90 ? 0.031 -7.926 14.452 1.00 95.00 90 LEU A CA 1
ATOM 626 C C . LEU A 1 90 ? 0.364 -6.763 15.401 1.00 95.00 90 LEU A C 1
ATOM 628 O O . LEU A 1 90 ? -0.556 -6.113 15.896 1.00 95.00 90 LEU A O 1
ATOM 632 N N . PRO A 1 91 ? 1.652 -6.477 15.662 1.00 94.81 91 PRO A N 1
ATOM 633 C CA . PRO A 1 91 ? 2.043 -5.295 16.424 1.00 94.81 91 PRO A CA 1
ATOM 634 C C . PRO A 1 91 ? 1.529 -4.025 15.746 1.00 94.81 91 PRO A C 1
ATOM 636 O O . PRO A 1 91 ? 1.727 -3.863 14.541 1.00 94.81 91 PRO A O 1
ATOM 639 N N . ILE A 1 92 ? 0.892 -3.143 16.515 1.00 95.69 92 ILE A N 1
ATOM 640 C CA . ILE A 1 92 ? 0.382 -1.861 16.028 1.00 95.69 92 ILE A CA 1
ATOM 641 C C . ILE A 1 92 ? 1.056 -0.726 16.787 1.00 95.69 92 ILE A C 1
ATOM 643 O O . ILE A 1 92 ? 1.084 -0.740 18.017 1.00 95.69 92 ILE A O 1
ATOM 647 N N . ASP A 1 93 ? 1.560 0.252 16.042 1.00 95.56 93 ASP A N 1
ATOM 648 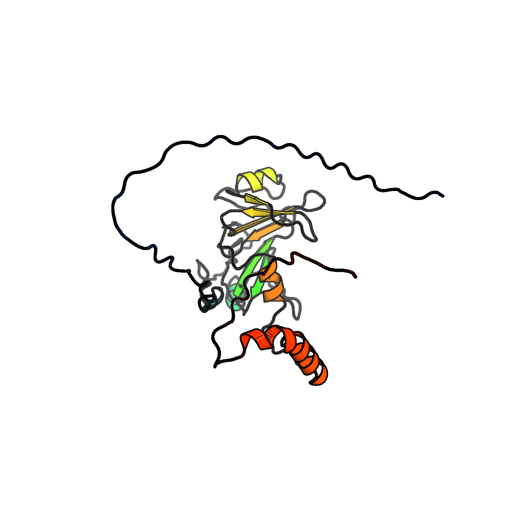C CA . ASP A 1 93 ? 2.088 1.506 16.565 1.00 95.56 93 ASP A CA 1
ATOM 649 C C . ASP A 1 93 ? 1.395 2.688 15.875 1.00 95.56 93 ASP A C 1
ATOM 651 O O . ASP A 1 93 ? 1.281 2.729 14.647 1.00 95.56 93 ASP A O 1
ATOM 655 N N . GLN A 1 94 ? 0.901 3.638 16.665 1.00 90.69 94 GLN A N 1
ATOM 656 C CA . GLN A 1 94 ? 0.240 4.844 16.175 1.00 90.69 94 GLN A CA 1
ATOM 657 C C . GLN A 1 94 ? 0.730 6.043 16.974 1.00 90.69 94 GLN A C 1
ATOM 659 O O . GLN A 1 94 ? 0.490 6.149 18.179 1.00 90.69 94 GLN A O 1
ATOM 664 N N . GLU A 1 95 ? 1.371 6.984 16.286 1.00 82.06 95 GLU A N 1
ATOM 665 C CA . GLU A 1 95 ? 1.775 8.237 16.906 1.00 82.06 95 GLU A CA 1
ATOM 666 C C . GLU A 1 95 ? 0.541 9.064 17.309 1.00 82.06 95 GLU A C 1
ATOM 668 O O . GLU A 1 95 ? -0.438 9.147 16.552 1.00 82.06 95 GLU A O 1
ATOM 673 N N . PRO A 1 96 ? 0.562 9.728 18.479 1.00 75.88 96 PRO A N 1
ATOM 674 C CA . PRO A 1 96 ? -0.528 10.600 18.889 1.00 75.88 96 PRO A CA 1
ATOM 675 C C . PRO A 1 96 ? -0.818 11.665 17.825 1.00 75.88 96 PRO A C 1
ATOM 677 O O . PRO A 1 96 ? 0.081 12.395 17.418 1.00 75.88 96 PRO A O 1
ATOM 680 N N . ARG A 1 97 ? -2.094 11.798 17.434 1.00 76.69 97 ARG A N 1
ATOM 681 C CA . ARG A 1 97 ? -2.581 12.745 16.405 1.00 76.69 97 ARG A CA 1
ATOM 682 C C . ARG A 1 97 ? -2.126 12.442 14.972 1.00 76.69 97 ARG A C 1
ATOM 684 O O . ARG A 1 97 ? -2.365 13.261 14.092 1.00 76.69 97 ARG A O 1
ATOM 691 N N . SER A 1 98 ? -1.525 11.282 14.721 1.00 80.94 98 SER A N 1
ATOM 692 C CA . SER A 1 98 ? -1.239 10.827 13.364 1.00 80.94 98 SER A CA 1
ATOM 693 C C . SER A 1 98 ? -2.409 10.024 12.801 1.00 80.94 98 SER A C 1
ATOM 695 O O . SER A 1 98 ? -2.934 9.111 13.446 1.00 80.94 98 SER A O 1
ATOM 697 N N . ALA A 1 99 ? -2.789 10.330 11.561 1.00 84.69 99 ALA A N 1
ATOM 698 C CA . ALA A 1 99 ? -3.685 9.489 10.772 1.00 84.69 99 ALA A CA 1
ATOM 699 C C . ALA A 1 99 ? -2.983 8.223 10.245 1.00 84.69 99 ALA A C 1
ATOM 701 O O . ALA A 1 99 ? -3.622 7.376 9.623 1.00 84.69 99 ALA A O 1
ATOM 702 N N . VAL A 1 100 ? -1.670 8.093 10.465 1.00 90.38 100 VAL A N 1
ATOM 703 C CA . VAL A 1 100 ? -0.863 6.948 10.049 1.00 90.38 100 VAL A CA 1
ATOM 704 C C . VAL A 1 100 ? -0.710 5.963 11.197 1.00 90.38 100 VAL A C 1
ATOM 706 O O . VAL A 1 100 ? -0.337 6.328 12.309 1.00 90.38 100 VAL A O 1
ATOM 709 N N . VAL A 1 101 ? -0.950 4.696 10.888 1.00 93.81 101 VAL A N 1
ATOM 710 C CA . VAL A 1 101 ? -0.765 3.554 11.776 1.00 93.81 101 VAL A CA 1
ATOM 711 C C . VAL A 1 101 ? 0.234 2.604 11.134 1.00 93.81 101 VAL A C 1
ATOM 713 O O . VAL A 1 101 ? 0.142 2.302 9.945 1.00 93.81 101 VAL A O 1
ATOM 716 N N . THR A 1 102 ? 1.181 2.112 11.919 1.00 95.69 102 THR A N 1
ATOM 717 C CA . THR A 1 102 ? 2.108 1.055 11.513 1.00 95.69 102 THR A CA 1
ATOM 718 C C . THR A 1 102 ? 1.594 -0.276 12.044 1.00 95.69 102 THR A C 1
ATOM 720 O O . THR A 1 102 ? 1.346 -0.407 13.238 1.00 95.69 102 THR A O 1
ATOM 723 N N . VAL A 1 103 ? 1.429 -1.266 11.169 1.00 94.88 103 VAL A N 1
ATOM 724 C CA . VAL A 1 103 ? 0.969 -2.622 11.488 1.00 94.88 103 VAL A CA 1
ATOM 725 C C . VAL A 1 103 ? 2.028 -3.616 11.006 1.00 94.88 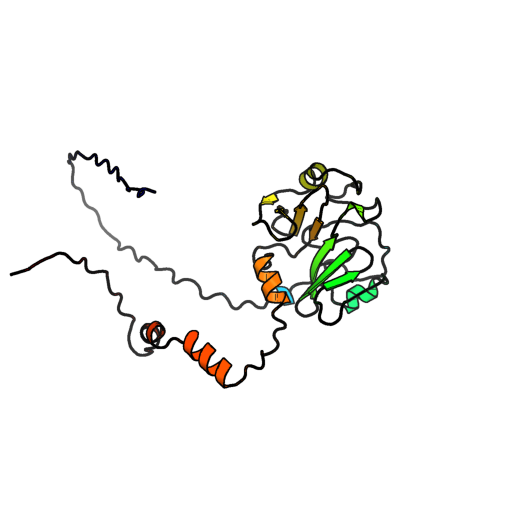103 VAL A C 1
ATOM 727 O O . VAL A 1 103 ? 2.162 -3.898 9.812 1.00 94.88 103 VAL A O 1
ATOM 730 N N . GLY A 1 104 ? 2.826 -4.136 11.937 1.00 92.81 104 GLY A N 1
ATOM 731 C CA . GLY A 1 104 ? 4.032 -4.898 11.616 1.00 92.81 104 GLY A CA 1
ATOM 732 C C . GLY A 1 104 ? 5.034 -4.045 10.830 1.00 92.81 104 GLY A C 1
ATOM 733 O O . GLY A 1 104 ? 5.595 -3.097 11.368 1.00 92.81 104 GLY A O 1
ATOM 734 N N . VAL A 1 105 ? 5.259 -4.390 9.560 1.00 91.44 105 VAL A N 1
ATOM 735 C CA . VAL A 1 105 ? 6.179 -3.678 8.644 1.00 91.44 105 VAL A CA 1
ATOM 736 C C . VAL A 1 105 ? 5.458 -2.817 7.602 1.00 91.44 105 VAL A C 1
ATOM 738 O O . VAL A 1 105 ? 6.094 -2.205 6.746 1.00 91.44 105 VAL A O 1
ATOM 741 N N . VAL A 1 106 ? 4.126 -2.797 7.641 1.00 95.06 106 VAL A N 1
ATOM 742 C CA . VAL A 1 106 ? 3.279 -2.086 6.683 1.00 95.06 106 VAL A CA 1
ATOM 743 C C . VAL A 1 106 ? 2.657 -0.885 7.381 1.00 95.06 106 VAL A C 1
ATOM 745 O O . VAL A 1 106 ? 2.223 -0.976 8.526 1.00 95.06 106 VAL A O 1
ATOM 748 N N . LYS A 1 107 ? 2.591 0.246 6.691 1.00 94.62 107 LYS A N 1
ATOM 749 C CA . LYS A 1 107 ? 1.925 1.457 7.165 1.00 94.62 107 LYS A CA 1
ATOM 750 C C . LYS A 1 107 ? 0.569 1.612 6.501 1.00 94.62 107 LYS A C 1
ATOM 752 O O . LYS A 1 107 ? 0.381 1.189 5.364 1.00 94.62 107 LYS A O 1
ATOM 757 N N . ALA A 1 108 ? -0.367 2.229 7.204 1.00 94.38 108 ALA A N 1
ATOM 758 C CA . ALA A 1 108 ? -1.692 2.528 6.700 1.00 94.38 108 ALA A CA 1
ATOM 759 C C . ALA A 1 108 ? -2.138 3.925 7.136 1.00 94.38 108 ALA A C 1
ATOM 761 O O . ALA A 1 108 ? -1.914 4.319 8.277 1.00 94.38 108 ALA A O 1
ATOM 762 N N . SER A 1 109 ? -2.805 4.661 6.250 1.00 91.81 109 SER A N 1
ATOM 763 C CA . SER A 1 109 ? -3.466 5.926 6.585 1.00 91.81 109 SER A CA 1
ATOM 764 C C . SER A 1 109 ? -4.951 5.683 6.781 1.00 91.81 109 SER A C 1
ATOM 766 O O . SER A 1 109 ? -5.597 5.065 5.929 1.00 91.81 109 SER A O 1
ATOM 768 N N . LEU A 1 110 ? -5.495 6.208 7.876 1.00 89.00 110 LEU A N 1
ATOM 769 C CA . LEU A 1 110 ? -6.914 6.171 8.181 1.00 89.00 110 LEU A CA 1
ATOM 770 C C . LEU A 1 110 ? -7.551 7.525 7.889 1.00 89.00 110 LEU A C 1
ATOM 772 O O . LEU A 1 110 ? -7.129 8.547 8.416 1.00 89.00 110 LEU A O 1
ATOM 776 N N . LEU A 1 111 ? -8.629 7.507 7.117 1.00 84.56 111 LEU A N 1
ATOM 777 C CA . LEU A 1 111 ? -9.491 8.652 6.876 1.00 84.56 111 LEU A CA 1
ATOM 778 C C . LEU A 1 111 ? -10.903 8.302 7.342 1.00 84.56 111 LEU A C 1
ATOM 780 O O . LEU A 1 111 ? -11.453 7.274 6.948 1.00 84.56 111 LEU A O 1
ATOM 784 N N . GLN A 1 112 ? -11.472 9.123 8.229 1.00 82.81 112 GLN A N 1
ATOM 785 C CA . GLN A 1 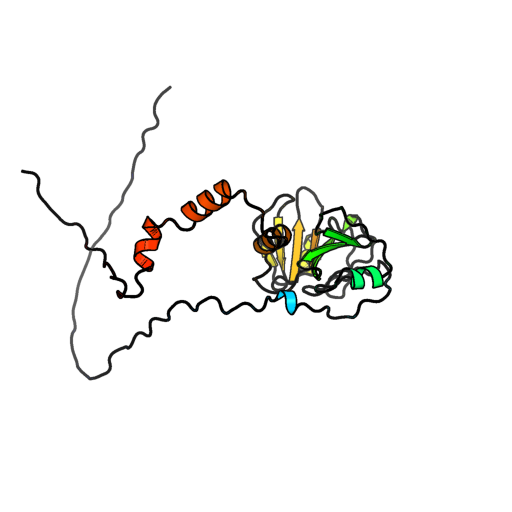112 ? -12.758 8.849 8.896 1.00 82.81 112 GLN A CA 1
ATOM 786 C C . GLN A 1 112 ? -12.825 7.426 9.490 1.00 82.81 112 GLN A C 1
ATOM 788 O O . GLN A 1 112 ? -13.830 6.722 9.390 1.00 82.81 112 GLN A O 1
ATOM 793 N N . GLY A 1 113 ? -11.710 6.980 10.080 1.00 86.12 113 GLY A N 1
ATOM 794 C CA . GLY A 1 113 ? -11.589 5.666 10.714 1.00 86.12 113 GLY A CA 1
ATOM 795 C C . GLY A 1 113 ? -11.475 4.481 9.752 1.00 86.12 113 GLY A C 1
ATOM 796 O O . GLY A 1 113 ? -11.555 3.346 10.218 1.00 86.12 113 GLY A O 1
ATOM 797 N N . LYS A 1 114 ? -11.286 4.713 8.446 1.00 90.25 114 LYS A N 1
ATOM 798 C CA . LYS A 1 114 ? -11.096 3.672 7.425 1.00 90.25 114 LYS A CA 1
ATOM 799 C C . LYS A 1 114 ? -9.742 3.789 6.741 1.00 90.25 114 LYS A C 1
ATOM 801 O O . LYS A 1 114 ? -9.323 4.883 6.387 1.00 90.25 114 LYS A O 1
ATOM 806 N N . VAL A 1 115 ? -9.097 2.659 6.486 1.00 92.94 115 VAL A N 1
ATOM 807 C CA . VAL A 1 115 ? -7.861 2.569 5.713 1.00 92.94 115 VAL A CA 1
ATOM 808 C C . VAL A 1 115 ? -8.123 3.006 4.273 1.00 92.94 115 VAL A C 1
ATOM 810 O O . VAL A 1 115 ? -9.003 2.472 3.599 1.00 92.94 115 VAL A O 1
ATOM 813 N N . VAL A 1 116 ? -7.344 3.968 3.797 1.00 91.06 116 VAL A N 1
ATOM 814 C CA . VAL A 1 116 ? -7.442 4.528 2.436 1.00 91.06 116 VAL A CA 1
ATOM 815 C C . VAL A 1 116 ? -6.119 4.495 1.680 1.00 91.06 116 VAL A C 1
ATOM 817 O O . VAL A 1 116 ? -6.086 4.709 0.472 1.00 91.06 116 VAL A O 1
ATOM 820 N N . ASP A 1 117 ? -5.030 4.200 2.377 1.00 91.94 117 ASP A N 1
ATOM 821 C CA . ASP A 1 117 ? -3.702 4.034 1.806 1.00 91.94 117 ASP A CA 1
ATOM 822 C C . ASP A 1 117 ? -2.954 3.015 2.655 1.00 91.94 117 ASP A C 1
ATOM 824 O O . ASP A 1 117 ? -3.038 3.071 3.881 1.00 91.94 117 ASP A O 1
ATOM 828 N N . VAL A 1 118 ? -2.258 2.087 2.011 1.00 95.06 118 VAL A N 1
ATOM 829 C CA . VAL A 1 118 ? -1.447 1.050 2.651 1.00 95.06 118 VAL A CA 1
ATOM 830 C C . VAL A 1 118 ? -0.116 0.998 1.927 1.00 95.06 118 VAL A C 1
ATOM 832 O O . VAL A 1 118 ? -0.101 0.888 0.703 1.00 95.06 118 VAL A O 1
ATOM 835 N N . TRP A 1 119 ? 1.006 1.066 2.638 1.00 94.12 119 TRP A N 1
ATOM 836 C CA . TRP A 1 119 ? 2.310 1.100 1.990 1.00 94.12 119 TRP A CA 1
ATOM 837 C C . TRP A 1 119 ? 3.448 0.463 2.777 1.00 94.12 119 TRP A C 1
ATOM 839 O O . TRP A 1 119 ? 3.397 0.295 3.993 1.00 94.12 119 TRP A O 1
ATOM 849 N N . ILE A 1 120 ? 4.508 0.143 2.040 1.00 92.94 120 ILE A N 1
ATOM 850 C CA . ILE A 1 120 ? 5.827 -0.225 2.552 1.00 92.94 120 ILE A CA 1
ATOM 851 C C . ILE A 1 120 ? 6.775 0.908 2.159 1.00 92.94 120 ILE A C 1
ATOM 853 O O . ILE A 1 120 ? 6.880 1.207 0.970 1.00 92.94 120 ILE A O 1
ATOM 857 N N . ASP A 1 121 ? 7.445 1.536 3.132 1.00 88.25 121 ASP A N 1
ATOM 858 C CA . ASP A 1 121 ? 8.353 2.671 2.880 1.00 88.25 121 ASP A CA 1
ATOM 859 C C . ASP A 1 121 ? 9.565 2.287 2.030 1.00 88.25 121 ASP A C 1
ATOM 861 O O . ASP A 1 121 ? 9.938 3.012 1.110 1.00 88.25 121 ASP A O 1
ATOM 865 N N . ASP A 1 122 ? 10.162 1.138 2.331 1.00 88.94 122 ASP A N 1
ATOM 866 C CA . ASP A 1 122 ? 11.285 0.586 1.588 1.00 88.94 122 ASP A CA 1
ATOM 867 C C . ASP A 1 122 ? 11.185 -0.937 1.584 1.00 88.94 122 ASP A C 1
ATOM 869 O O . ASP A 1 122 ? 11.353 -1.589 2.617 1.00 88.94 122 ASP A O 1
ATOM 873 N N . VAL A 1 123 ? 10.932 -1.515 0.411 1.00 89.94 123 VAL A N 1
ATOM 874 C CA . VAL A 1 123 ? 10.817 -2.973 0.238 1.00 89.94 123 VAL A CA 1
ATOM 875 C C . VAL A 1 123 ? 12.041 -3.739 0.733 1.00 89.94 123 VAL A C 1
ATOM 877 O O . VAL A 1 123 ? 11.922 -4.901 1.092 1.00 89.94 123 VAL A O 1
ATOM 880 N N . ARG A 1 124 ? 13.220 -3.116 0.823 1.00 89.44 124 ARG A N 1
ATOM 881 C CA . ARG A 1 124 ? 14.435 -3.792 1.304 1.00 89.44 124 ARG A CA 1
ATOM 882 C C . ARG A 1 124 ? 14.393 -4.088 2.806 1.00 89.44 124 ARG A C 1
ATOM 884 O O . ARG A 1 124 ? 15.164 -4.928 3.275 1.00 89.44 124 ARG A O 1
ATOM 891 N N . GLN A 1 125 ? 13.522 -3.401 3.547 1.00 88.06 125 GLN A N 1
ATOM 892 C CA . GLN A 1 125 ? 13.368 -3.534 4.998 1.00 88.06 125 GLN A CA 1
ATOM 893 C C . GLN A 1 125 ? 12.435 -4.679 5.408 1.00 88.06 125 GLN A C 1
ATOM 895 O O . GLN A 1 125 ? 12.376 -5.004 6.591 1.00 88.06 125 GLN A O 1
ATOM 900 N N . VAL A 1 126 ? 11.720 -5.293 4.462 1.00 90.69 126 VAL A N 1
ATOM 901 C CA . VAL A 1 126 ? 10.861 -6.453 4.738 1.00 90.69 126 VAL A CA 1
ATOM 902 C C . VAL A 1 126 ? 11.584 -7.765 4.431 1.00 90.69 126 VAL A C 1
ATOM 904 O O . VAL A 1 126 ? 12.610 -7.767 3.755 1.00 90.69 126 VAL A O 1
ATOM 907 N N . ASP A 1 127 ? 11.055 -8.888 4.913 1.00 91.81 127 ASP A N 1
ATOM 908 C CA . ASP A 1 127 ? 11.572 -10.219 4.577 1.00 91.81 127 ASP A CA 1
ATOM 909 C C . ASP A 1 127 ? 11.289 -10.594 3.108 1.00 91.81 127 ASP A C 1
ATOM 911 O O . ASP A 1 127 ? 10.426 -10.011 2.445 1.00 91.81 127 ASP A O 1
ATOM 915 N N . ASP A 1 128 ? 11.991 -11.608 2.590 1.00 91.69 128 ASP A N 1
ATOM 916 C CA . ASP A 1 128 ? 11.802 -12.149 1.234 1.00 91.69 128 ASP A CA 1
ATOM 917 C C . ASP A 1 128 ? 10.493 -12.954 1.109 1.00 91.69 128 ASP A C 1
ATOM 919 O O . ASP A 1 128 ? 10.476 -14.174 0.948 1.00 91.69 128 ASP A O 1
ATOM 923 N N . CYS A 1 129 ? 9.364 -12.254 1.209 1.00 94.19 129 CYS A N 1
ATOM 924 C CA . CYS A 1 129 ? 8.022 -12.829 1.148 1.00 94.19 129 CYS A CA 1
ATOM 925 C C . CYS A 1 129 ? 7.025 -11.958 0.370 1.00 94.19 129 CYS A C 1
ATOM 927 O O . CYS A 1 129 ? 5.809 -12.117 0.510 1.00 94.19 129 CYS A O 1
ATOM 929 N N . ILE A 1 130 ? 7.531 -11.031 -0.444 1.00 95.56 130 ILE A N 1
ATOM 930 C CA . ILE A 1 130 ? 6.715 -10.136 -1.261 1.00 95.56 130 ILE A CA 1
ATOM 931 C C . ILE A 1 130 ? 6.171 -10.913 -2.459 1.00 95.56 130 ILE A C 1
ATOM 933 O O . ILE A 1 130 ? 6.904 -11.637 -3.137 1.00 95.56 130 ILE A O 1
ATOM 937 N N . SER A 1 131 ? 4.888 -10.737 -2.765 1.00 95.50 131 SER A N 1
ATOM 938 C CA . SER A 1 131 ? 4.319 -11.208 -4.026 1.00 95.50 131 SER A CA 1
ATOM 939 C C . SER A 1 131 ? 3.503 -10.121 -4.710 1.00 95.50 131 SER A C 1
ATOM 941 O O . SER A 1 131 ? 2.789 -9.361 -4.066 1.00 95.50 131 SER A O 1
ATOM 943 N N . MET A 1 132 ? 3.628 -10.027 -6.031 1.00 93.94 132 MET A N 1
ATOM 944 C CA . MET A 1 132 ? 2.925 -9.041 -6.849 1.00 93.94 132 MET A CA 1
ATOM 945 C C . MET A 1 132 ? 2.552 -9.673 -8.186 1.00 93.94 132 MET A C 1
ATOM 947 O O . MET A 1 132 ? 3.366 -10.376 -8.793 1.00 93.94 132 MET A O 1
ATOM 951 N N . GLY A 1 133 ? 1.300 -9.483 -8.613 1.00 88.94 133 GLY A N 1
ATOM 952 C CA . GLY A 1 133 ? 0.757 -10.160 -9.796 1.00 88.94 133 GLY A CA 1
ATOM 953 C C . GLY A 1 133 ? 0.748 -11.691 -9.662 1.00 88.94 133 GLY A C 1
ATOM 954 O O . GLY A 1 133 ? 0.987 -12.400 -10.636 1.00 88.94 133 GLY A O 1
ATOM 955 N N . GLY A 1 134 ? 0.565 -12.205 -8.439 1.00 89.12 134 GLY A N 1
ATOM 956 C CA . GLY A 1 134 ? 0.561 -13.643 -8.139 1.00 89.12 134 GLY A CA 1
ATOM 957 C C . GLY A 1 134 ? 1.936 -14.324 -8.173 1.00 89.12 134 GLY A C 1
ATOM 958 O O . GLY A 1 134 ? 2.012 -15.545 -8.067 1.00 89.12 134 GLY A O 1
ATOM 959 N N . LYS A 1 135 ? 3.030 -13.567 -8.322 1.00 92.56 135 LYS A N 1
ATOM 960 C CA . LYS A 1 135 ? 4.401 -14.097 -8.352 1.00 92.56 135 LYS A CA 1
ATOM 961 C C . LYS A 1 135 ? 5.229 -13.518 -7.212 1.00 92.56 135 LYS A C 1
ATOM 963 O O . LYS A 1 135 ? 5.139 -12.324 -6.938 1.00 92.56 135 LYS A O 1
ATOM 968 N N . ALA A 1 136 ? 6.090 -14.332 -6.605 1.00 95.12 136 ALA A N 1
ATOM 969 C CA . ALA A 1 136 ? 7.061 -13.864 -5.614 1.00 95.12 136 ALA A CA 1
ATOM 970 C C . ALA A 1 136 ? 8.077 -12.902 -6.252 1.00 95.12 136 ALA A C 1
ATOM 972 O O . ALA A 1 136 ? 8.484 -13.121 -7.397 1.00 95.12 136 ALA A O 1
ATOM 973 N N . ILE A 1 137 ? 8.448 -11.832 -5.554 1.00 94.00 137 ILE A N 1
ATOM 974 C CA . ILE A 1 137 ? 9.499 -10.881 -5.940 1.00 94.00 137 ILE A CA 1
ATOM 975 C C . ILE A 1 137 ? 10.472 -10.731 -4.772 1.00 94.00 137 ILE A C 1
ATOM 977 O O . ILE A 1 137 ? 10.049 -10.641 -3.622 1.00 94.00 137 ILE A O 1
ATOM 981 N N . GLY A 1 138 ? 11.773 -10.754 -5.062 1.00 93.19 138 GLY A N 1
ATOM 982 C CA . GLY A 1 138 ? 12.793 -10.580 -4.031 1.00 93.19 138 GLY A CA 1
ATOM 983 C C . GLY A 1 138 ? 12.791 -9.150 -3.499 1.00 93.19 138 GLY A C 1
ATOM 984 O O . GLY A 1 138 ? 12.584 -8.202 -4.257 1.00 93.19 138 GLY A O 1
ATOM 985 N N . ARG A 1 139 ? 13.080 -8.968 -2.211 1.00 91.75 139 ARG A N 1
ATOM 986 C CA . ARG A 1 139 ? 13.114 -7.634 -1.584 1.00 91.75 139 ARG A CA 1
ATOM 987 C C . ARG A 1 139 ? 14.212 -6.716 -2.135 1.00 91.75 139 ARG A C 1
ATOM 989 O O . ARG A 1 139 ? 14.177 -5.507 -1.940 1.00 91.75 139 ARG A O 1
ATOM 996 N N . THR A 1 140 ? 15.209 -7.299 -2.799 1.00 91.00 140 THR A N 1
ATOM 997 C CA . THR A 1 140 ? 16.330 -6.606 -3.453 1.00 91.00 140 THR A CA 1
ATOM 998 C C . THR A 1 140 ? 16.181 -6.523 -4.972 1.00 91.00 140 THR A C 1
ATOM 1000 O O . THR A 1 140 ? 17.111 -6.073 -5.644 1.00 91.00 140 THR A O 1
ATOM 1003 N N . ALA A 1 141 ? 15.044 -6.962 -5.523 1.00 90.50 141 ALA A N 1
ATOM 1004 C CA . ALA A 1 141 ? 14.784 -6.876 -6.951 1.00 90.50 141 ALA A CA 1
ATOM 1005 C C . ALA A 1 141 ? 14.851 -5.412 -7.435 1.00 90.50 141 ALA A C 1
ATOM 1007 O O . ALA A 1 141 ? 14.466 -4.494 -6.703 1.00 90.50 141 ALA A O 1
ATOM 1008 N N . PRO A 1 142 ? 15.353 -5.167 -8.657 1.00 89.56 142 PRO A N 1
ATOM 1009 C CA . PRO A 1 142 ? 15.428 -3.819 -9.202 1.00 89.56 142 PRO A CA 1
ATOM 1010 C C . PRO A 1 142 ? 14.028 -3.252 -9.464 1.00 89.56 142 PRO A C 1
ATOM 1012 O O . PRO A 1 142 ? 13.079 -3.998 -9.708 1.00 89.56 142 PRO A O 1
ATOM 1015 N N . TYR A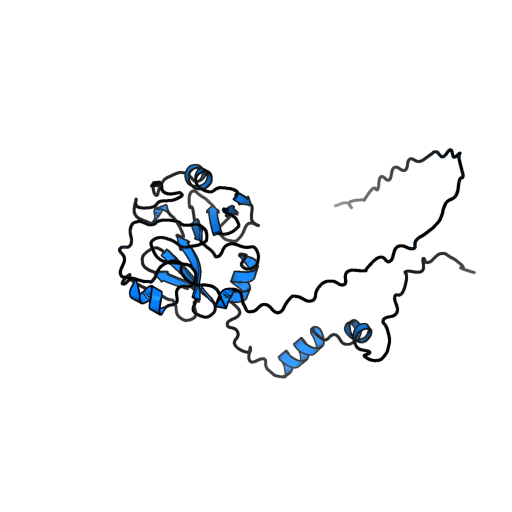 1 143 ? 13.920 -1.918 -9.488 1.00 88.31 143 TYR A N 1
ATOM 1016 C CA . TYR A 1 143 ? 12.673 -1.197 -9.782 1.00 88.31 143 TYR A CA 1
ATOM 1017 C C . TYR A 1 143 ? 11.949 -1.748 -11.013 1.00 88.31 143 TYR A C 1
ATOM 1019 O O . TYR A 1 143 ? 10.749 -1.997 -10.958 1.00 88.31 143 TYR A O 1
ATOM 1027 N N . ASP A 1 144 ? 12.688 -2.000 -12.094 1.00 89.62 144 ASP A N 1
ATOM 1028 C CA . ASP A 1 144 ? 12.130 -2.474 -13.361 1.00 89.62 144 ASP A CA 1
ATOM 1029 C C . ASP A 1 144 ? 11.404 -3.816 -13.227 1.00 89.62 144 ASP A C 1
ATOM 1031 O O . ASP A 1 144 ? 10.452 -4.069 -13.959 1.00 89.62 144 ASP A O 1
ATOM 1035 N N . GLU A 1 145 ? 11.792 -4.668 -12.274 1.00 91.81 145 GLU A N 1
ATOM 1036 C CA . GLU A 1 145 ? 11.094 -5.929 -12.025 1.00 91.81 145 GLU A CA 1
ATOM 1037 C C . GLU A 1 145 ? 9.741 -5.701 -11.337 1.00 91.81 145 GLU A C 1
ATOM 1039 O O . GLU A 1 145 ? 8.755 -6.365 -11.665 1.00 91.81 145 GLU A O 1
ATOM 1044 N N . PHE A 1 146 ? 9.667 -4.736 -10.417 1.00 91.88 146 PHE A N 1
ATOM 1045 C CA . PHE A 1 146 ? 8.400 -4.308 -9.825 1.00 91.88 146 PHE A CA 1
ATOM 1046 C C . PHE A 1 146 ? 7.529 -3.606 -10.868 1.00 91.88 146 PHE A C 1
ATOM 1048 O O . PHE A 1 146 ? 6.359 -3.950 -11.029 1.00 91.88 146 PHE A O 1
ATOM 1055 N N . HIS A 1 147 ? 8.107 -2.686 -11.634 1.00 91.94 147 HIS A N 1
ATOM 1056 C CA . HIS A 1 147 ? 7.402 -1.975 -12.689 1.00 91.94 147 HIS A CA 1
ATOM 1057 C C . HIS A 1 147 ? 6.881 -2.931 -13.771 1.00 91.94 147 HIS A C 1
ATOM 1059 O O . HIS A 1 147 ? 5.739 -2.801 -14.178 1.00 91.94 147 HIS A O 1
ATOM 1065 N N . ALA A 1 148 ? 7.638 -3.955 -14.179 1.00 91.62 148 ALA A N 1
ATOM 1066 C CA . ALA A 1 148 ? 7.182 -4.948 -15.160 1.00 91.62 148 ALA A CA 1
ATOM 1067 C C . ALA A 1 148 ? 6.003 -5.812 -14.673 1.00 91.62 148 ALA A C 1
ATOM 1069 O O . ALA A 1 148 ? 5.282 -6.398 -15.483 1.00 91.62 148 ALA A O 1
ATOM 1070 N N . ARG A 1 149 ? 5.817 -5.925 -13.354 1.00 92.50 149 ARG A N 1
ATOM 1071 C CA . ARG A 1 149 ? 4.689 -6.636 -12.733 1.00 92.50 149 ARG A CA 1
ATOM 1072 C C . ARG A 1 149 ? 3.477 -5.735 -12.510 1.00 92.50 149 ARG A C 1
ATOM 1074 O O . ARG A 1 149 ? 2.377 -6.254 -12.333 1.00 92.50 149 ARG A O 1
ATOM 1081 N N . ALA A 1 150 ? 3.674 -4.421 -12.513 1.00 90.38 150 ALA A N 1
ATOM 1082 C CA . ALA A 1 150 ? 2.604 -3.442 -12.548 1.00 90.38 150 ALA A CA 1
ATOM 1083 C C . ALA A 1 150 ? 2.211 -3.177 -14.011 1.00 90.38 150 ALA A C 1
ATOM 1085 O O . ALA A 1 150 ? 3.062 -3.007 -14.878 1.00 90.38 150 ALA A O 1
ATOM 1086 N N . SER A 1 151 ? 0.921 -3.147 -14.332 1.00 83.81 151 SER A N 1
ATOM 1087 C CA . SER A 1 151 ? 0.474 -2.753 -15.668 1.00 83.81 151 SER A CA 1
ATOM 1088 C C . SER A 1 151 ? -0.064 -1.322 -15.669 1.00 83.81 151 SER A C 1
ATOM 1090 O O . SER A 1 151 ? -0.609 -0.827 -14.677 1.00 83.81 151 SER A O 1
ATOM 1092 N N . LYS A 1 152 ? 0.067 -0.656 -16.825 1.00 87.44 152 LYS A N 1
ATOM 1093 C CA . LYS A 1 152 ? -0.552 0.650 -17.116 1.00 87.44 152 LYS A CA 1
ATOM 1094 C C . LYS A 1 152 ? -0.144 1.748 -16.122 1.00 87.44 152 LYS A C 1
ATOM 1096 O O . LYS A 1 152 ? -1.004 2.383 -15.513 1.00 87.44 152 LYS A O 1
ATOM 1101 N N . CYS A 1 153 ? 1.160 1.950 -15.960 1.00 90.44 153 CYS A N 1
ATOM 1102 C CA . CYS A 1 153 ? 1.705 3.007 -15.119 1.00 90.44 153 CYS A CA 1
ATOM 1103 C C . CYS A 1 153 ? 1.752 4.354 -15.855 1.00 90.44 153 CYS A C 1
ATOM 1105 O O . CYS A 1 153 ? 2.114 4.424 -17.030 1.00 90.44 153 CYS A O 1
ATOM 1107 N N . VAL A 1 154 ? 1.387 5.422 -15.151 1.00 88.31 154 VAL A N 1
ATOM 1108 C CA . VAL A 1 154 ? 1.470 6.815 -15.597 1.00 88.31 154 VAL A CA 1
ATOM 1109 C C . VAL A 1 154 ? 2.271 7.586 -14.556 1.00 88.31 154 VAL A C 1
ATOM 1111 O O . VAL A 1 154 ? 2.050 7.421 -13.358 1.00 88.31 154 VAL A O 1
ATOM 1114 N N . ALA A 1 155 ? 3.217 8.410 -15.000 1.00 83.44 155 ALA A N 1
ATOM 1115 C CA . ALA A 1 155 ? 3.994 9.243 -14.092 1.00 83.44 155 ALA A CA 1
ATOM 1116 C C . ALA A 1 155 ? 3.090 10.250 -13.363 1.00 83.44 155 ALA A C 1
ATOM 1118 O O . ALA A 1 155 ? 2.252 10.904 -13.982 1.00 83.44 155 ALA A O 1
ATOM 1119 N N . GLU A 1 156 ? 3.294 10.381 -12.058 1.00 74.06 156 GLU A N 1
ATOM 1120 C CA . GLU A 1 156 ? 2.680 11.410 -11.222 1.00 74.06 156 GLU A CA 1
ATOM 1121 C C . GLU A 1 156 ? 3.647 12.582 -11.036 1.00 74.06 156 GLU A C 1
ATOM 1123 O O . GLU A 1 156 ? 4.860 12.461 -11.247 1.00 74.06 156 GLU A O 1
ATOM 1128 N N . ALA A 1 157 ? 3.117 13.730 -10.610 1.00 69.25 157 ALA A N 1
ATOM 1129 C CA . ALA A 1 157 ? 3.962 14.856 -10.236 1.00 69.25 157 ALA A CA 1
ATOM 1130 C C . ALA A 1 157 ? 4.954 14.427 -9.128 1.00 69.25 157 ALA A C 1
ATOM 1132 O O . ALA A 1 157 ? 4.547 13.771 -8.161 1.00 69.25 157 ALA A O 1
ATOM 1133 N N . PRO A 1 158 ? 6.252 14.764 -9.253 1.00 64.75 158 PRO A N 1
ATOM 1134 C CA . PRO A 1 158 ? 7.250 14.421 -8.245 1.00 64.75 158 PRO A CA 1
ATOM 1135 C C . PRO A 1 158 ? 6.930 15.097 -6.906 1.00 64.75 158 PRO A C 1
ATOM 1137 O O . PRO A 1 158 ? 6.349 16.182 -6.871 1.00 64.75 158 PRO A O 1
ATOM 1140 N N . ARG A 1 159 ? 7.328 14.462 -5.801 1.00 64.25 159 ARG A N 1
ATOM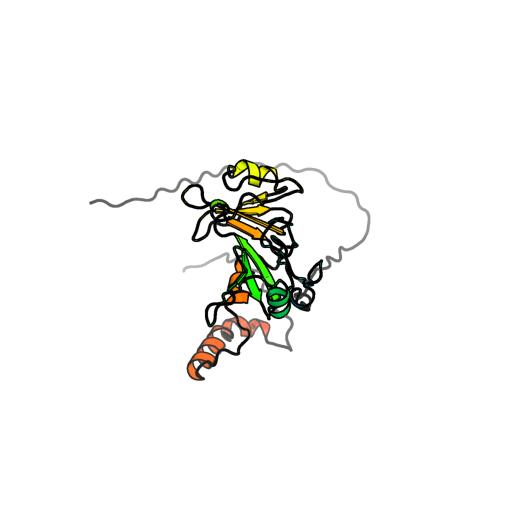 1141 C CA . ARG A 1 159 ? 7.084 14.940 -4.432 1.00 64.25 159 ARG A CA 1
ATOM 1142 C C . ARG A 1 159 ? 8.344 14.877 -3.584 1.00 64.25 159 ARG A C 1
ATOM 1144 O O . ARG A 1 159 ? 9.374 14.342 -3.998 1.00 64.25 159 ARG A O 1
ATOM 1151 N N . GLU A 1 160 ? 8.252 15.409 -2.371 1.00 58.31 160 GLU A N 1
ATOM 1152 C CA . GLU A 1 160 ? 9.250 15.142 -1.341 1.00 58.31 160 GLU A CA 1
ATOM 1153 C C . GLU A 1 160 ? 9.386 13.626 -1.154 1.00 58.31 160 GLU A C 1
ATOM 1155 O O . GLU A 1 160 ? 8.398 12.908 -1.008 1.00 58.31 160 GLU A O 1
ATOM 1160 N N . GLY A 1 161 ? 10.616 13.126 -1.262 1.00 61.53 161 GLY A N 1
ATOM 1161 C CA . GLY A 1 161 ? 10.879 11.689 -1.316 1.00 61.53 161 GLY A CA 1
ATOM 1162 C C . GLY A 1 161 ? 10.910 11.082 -2.725 1.00 61.53 161 GLY A C 1
ATOM 1163 O O . GLY A 1 161 ? 11.174 9.896 -2.836 1.00 61.53 161 GLY A O 1
ATOM 1164 N N . GLY A 1 162 ? 10.739 11.837 -3.816 1.00 71.38 162 GLY A N 1
ATOM 1165 C CA . GLY A 1 162 ? 11.075 11.373 -5.170 1.00 71.38 162 GLY A CA 1
ATOM 1166 C C . GLY A 1 162 ? 9.937 11.363 -6.190 1.00 71.38 162 GLY A C 1
ATOM 1167 O O . GLY A 1 162 ? 8.980 12.128 -6.110 1.00 71.38 162 GLY A O 1
ATOM 1168 N N . SER A 1 163 ? 10.082 10.525 -7.215 1.00 80.31 163 SER A N 1
ATOM 1169 C CA . SER A 1 163 ? 9.105 10.353 -8.291 1.00 80.31 163 SER A CA 1
ATOM 1170 C C . SER A 1 163 ? 8.183 9.172 -8.021 1.00 80.31 163 SER A C 1
ATOM 1172 O O . SER A 1 163 ? 8.633 8.123 -7.559 1.00 80.31 163 SER A O 1
ATOM 1174 N N . PHE A 1 164 ? 6.919 9.332 -8.388 1.00 83.25 164 PHE A N 1
ATOM 1175 C CA . PHE A 1 164 ? 5.892 8.316 -8.235 1.00 83.25 164 PHE A CA 1
ATOM 1176 C C . PHE A 1 164 ? 5.275 7.976 -9.585 1.00 83.25 164 PHE A C 1
ATOM 1178 O O . PHE A 1 164 ? 5.145 8.831 -10.460 1.00 83.25 164 PHE A O 1
ATOM 1185 N N . GLU A 1 165 ? 4.870 6.725 -9.734 1.00 87.81 165 GLU A N 1
ATOM 1186 C CA . GLU A 1 165 ? 4.114 6.238 -10.877 1.00 87.81 165 GLU A CA 1
ATOM 1187 C C . GLU A 1 165 ? 2.819 5.609 -10.371 1.00 87.81 165 GLU A C 1
ATOM 1189 O O . GLU A 1 165 ? 2.815 4.795 -9.445 1.00 87.81 165 GLU A O 1
ATOM 1194 N N . ARG A 1 166 ? 1.706 6.018 -10.975 1.00 89.38 166 ARG A N 1
ATOM 1195 C CA . ARG A 1 166 ? 0.364 5.518 -10.708 1.00 89.38 166 ARG A CA 1
ATOM 1196 C C . ARG A 1 166 ? 0.043 4.402 -11.688 1.00 89.38 166 ARG A C 1
ATOM 1198 O O . ARG A 1 166 ? -0.055 4.641 -12.885 1.00 89.38 166 ARG A O 1
ATOM 1205 N N . CYS A 1 167 ? -0.169 3.200 -11.181 1.00 91.06 167 CYS A N 1
ATOM 1206 C CA . CYS A 1 167 ? -0.410 1.994 -11.963 1.00 91.06 167 CYS A CA 1
ATOM 1207 C C . CYS A 1 167 ? -1.818 1.434 -11.711 1.00 91.06 167 CYS A C 1
ATOM 1209 O O . CYS A 1 167 ? -2.508 1.825 -10.763 1.00 91.06 167 CYS A O 1
ATOM 1211 N N . GLU A 1 168 ? -2.259 0.493 -12.552 1.00 90.94 168 GLU A N 1
ATOM 1212 C CA . GLU A 1 168 ? -3.463 -0.321 -12.304 1.00 90.94 168 GLU A CA 1
ATOM 1213 C C . GLU A 1 168 ? -4.748 0.496 -12.046 1.00 90.94 168 GLU A C 1
ATOM 1215 O O . GLU A 1 168 ? -5.576 0.154 -11.194 1.00 90.94 168 GLU A O 1
ATOM 1220 N N . GLY A 1 169 ? -4.908 1.617 -12.762 1.00 85.94 169 GLY A N 1
ATOM 1221 C CA . GLY A 1 169 ? -6.061 2.516 -12.609 1.00 85.94 169 GLY A CA 1
ATOM 1222 C C . GLY A 1 169 ? -6.098 3.252 -11.263 1.00 85.94 169 GLY A C 1
ATOM 1223 O O . GLY A 1 169 ? -7.177 3.551 -10.746 1.00 85.94 169 GLY A O 1
ATOM 1224 N N . GLY A 1 170 ? -4.930 3.489 -10.660 1.00 85.75 170 GLY A N 1
ATOM 1225 C CA . GLY A 1 170 ? -4.798 4.128 -9.351 1.00 85.75 170 GLY A CA 1
ATOM 1226 C C . GLY A 1 170 ? -4.867 3.183 -8.164 1.00 85.75 170 GLY A C 1
ATOM 1227 O O . GLY A 1 170 ? -4.902 3.650 -7.036 1.00 85.75 170 GLY A O 1
ATOM 1228 N N . GLY A 1 171 ? -4.886 1.871 -8.396 1.00 89.62 171 GLY A N 1
ATOM 1229 C CA . GLY A 1 171 ? -4.867 0.891 -7.313 1.00 89.62 171 GLY A CA 1
ATOM 1230 C C . GLY A 1 171 ? -3.480 0.646 -6.715 1.00 89.62 171 GLY A C 1
ATOM 1231 O O . GLY A 1 171 ? -3.388 0.104 -5.616 1.00 89.62 171 GLY A O 1
ATOM 1232 N N . LEU A 1 172 ? -2.416 1.005 -7.435 1.00 93.19 172 LEU A N 1
ATOM 1233 C CA . LEU A 1 172 ? -1.024 0.761 -7.063 1.00 93.19 172 LEU A CA 1
ATOM 1234 C C . LEU A 1 172 ? -0.185 1.993 -7.393 1.00 93.19 172 LEU A C 1
ATOM 1236 O O . LEU A 1 172 ? -0.336 2.574 -8.466 1.00 93.19 172 LEU A O 1
ATOM 1240 N N . PHE A 1 173 ? 0.721 2.353 -6.494 1.00 91.31 173 PHE A N 1
ATOM 1241 C CA . PHE A 1 173 ? 1.699 3.409 -6.697 1.00 91.31 173 PHE A CA 1
ATOM 1242 C C . PHE A 1 173 ? 3.091 2.872 -6.405 1.00 91.31 173 PHE A C 1
ATOM 1244 O O . PHE A 1 173 ? 3.325 2.270 -5.353 1.00 91.31 173 PHE A O 1
ATOM 1251 N N . LEU A 1 174 ? 4.009 3.117 -7.332 1.00 91.50 174 LEU A N 1
ATOM 1252 C CA . LEU A 1 174 ? 5.422 2.805 -7.175 1.00 91.50 174 LEU A CA 1
ATOM 1253 C C . LEU A 1 174 ? 6.180 4.117 -6.992 1.00 91.50 174 LEU A C 1
ATOM 1255 O O . LEU A 1 174 ? 6.131 4.996 -7.849 1.00 91.50 174 LEU A O 1
ATOM 1259 N N . GLY A 1 175 ? 6.835 4.268 -5.847 1.00 86.81 175 GLY A N 1
ATOM 1260 C CA . GLY A 1 175 ? 7.659 5.422 -5.512 1.00 86.81 175 GLY A CA 1
ATOM 1261 C C . GLY A 1 175 ? 9.137 5.075 -5.592 1.00 86.81 175 GLY A C 1
ATOM 1262 O O . GLY A 1 175 ? 9.575 4.068 -5.040 1.00 86.81 175 GLY A O 1
ATOM 1263 N N . ARG A 1 176 ? 9.918 5.935 -6.238 1.00 83.75 176 ARG A N 1
ATOM 1264 C CA . ARG A 1 176 ? 11.383 5.892 -6.232 1.00 83.75 176 ARG A CA 1
ATOM 1265 C C . ARG A 1 176 ? 11.899 7.275 -5.865 1.00 83.75 176 ARG A C 1
ATOM 1267 O O . ARG A 1 176 ? 11.451 8.263 -6.443 1.00 83.75 176 ARG A O 1
ATOM 1274 N N . GLY A 1 177 ? 12.859 7.374 -4.961 1.00 67.88 177 GLY A N 1
ATOM 1275 C CA . GLY A 1 177 ? 13.549 8.643 -4.729 1.00 67.88 177 GLY A CA 1
ATOM 1276 C C . GLY A 1 177 ? 15.043 8.531 -4.908 1.00 67.88 177 GLY A C 1
ATOM 1277 O O . GLY A 1 177 ? 15.529 7.747 -5.718 1.00 67.88 177 GLY A O 1
ATOM 1278 N N . MET A 1 178 ? 15.783 9.375 -4.193 1.00 58.41 178 MET A N 1
ATOM 1279 C CA . MET A 1 178 ? 17.238 9.402 -4.283 1.00 58.41 178 MET A CA 1
ATOM 1280 C C . MET A 1 178 ? 17.837 8.065 -3.811 1.00 58.41 178 MET A C 1
ATOM 1282 O O . MET A 1 178 ? 17.811 7.751 -2.623 1.00 58.41 178 MET A O 1
ATOM 1286 N N . GLY A 1 179 ? 18.392 7.286 -4.746 1.00 67.31 179 GLY A N 1
ATOM 1287 C CA . GLY A 1 179 ? 19.048 5.999 -4.489 1.00 67.31 179 GLY A CA 1
ATOM 1288 C C . GLY A 1 179 ? 18.284 4.802 -5.065 1.00 67.31 179 GLY A C 1
ATOM 1289 O O . GLY A 1 179 ? 17.681 4.896 -6.127 1.00 67.31 179 GLY A O 1
ATOM 1290 N N . THR A 1 180 ? 18.349 3.658 -4.376 1.00 67.88 180 THR A N 1
ATOM 1291 C CA . THR A 1 180 ? 17.700 2.390 -4.774 1.00 67.88 180 THR A CA 1
ATOM 1292 C C . THR A 1 180 ? 16.515 2.015 -3.883 1.00 67.88 180 THR A C 1
ATOM 1294 O O . THR A 1 180 ? 16.122 0.851 -3.839 1.00 67.88 180 THR A O 1
ATOM 1297 N N . PHE A 1 181 ? 15.972 2.971 -3.125 1.00 79.19 181 PHE A N 1
ATOM 1298 C CA . PHE A 1 181 ? 14.780 2.698 -2.332 1.00 79.19 181 PHE A CA 1
ATOM 1299 C C . PHE A 1 181 ? 13.551 2.619 -3.236 1.00 79.19 181 PHE A C 1
ATOM 1301 O O . PHE A 1 181 ? 13.412 3.395 -4.185 1.00 79.19 181 PHE A O 1
ATOM 1308 N N . LEU A 1 182 ? 12.663 1.687 -2.907 1.00 88.06 182 LEU A N 1
ATOM 1309 C CA . LEU A 1 182 ? 11.391 1.509 -3.583 1.00 88.06 182 LEU A CA 1
ATOM 1310 C C . LEU A 1 182 ? 10.283 1.499 -2.538 1.00 88.06 182 LEU A C 1
ATOM 1312 O O . LEU A 1 182 ? 10.236 0.613 -1.684 1.00 88.06 182 LEU A O 1
ATOM 1316 N N . GLN A 1 183 ? 9.397 2.482 -2.647 1.00 91.00 183 GLN A N 1
ATOM 1317 C CA . GLN A 1 183 ? 8.169 2.562 -1.874 1.00 91.00 183 GLN A CA 1
ATOM 1318 C C . GLN A 1 183 ? 7.033 1.949 -2.694 1.00 91.00 183 GLN A C 1
ATOM 1320 O O . GLN A 1 183 ? 6.887 2.239 -3.882 1.00 91.00 183 GLN A O 1
ATOM 1325 N N . ILE A 1 184 ? 6.199 1.126 -2.064 1.00 92.69 184 ILE A N 1
ATOM 1326 C CA . ILE A 1 184 ? 5.015 0.542 -2.706 1.00 92.69 184 ILE A CA 1
ATOM 1327 C C . ILE A 1 184 ? 3.795 0.964 -1.918 1.00 92.69 184 ILE A C 1
ATOM 1329 O O . ILE A 1 184 ? 3.742 0.705 -0.719 1.00 92.69 184 ILE A O 1
ATOM 1333 N N . ARG A 1 185 ? 2.812 1.569 -2.589 1.00 93.56 185 ARG A N 1
ATOM 1334 C CA . ARG A 1 185 ? 1.542 1.971 -1.974 1.00 93.56 185 ARG A CA 1
ATOM 1335 C C . ARG A 1 185 ? 0.352 1.383 -2.717 1.00 93.56 185 ARG A C 1
ATOM 1337 O O . ARG A 1 185 ? 0.364 1.280 -3.940 1.00 93.56 185 ARG A O 1
ATOM 1344 N N . VAL A 1 186 ? -0.696 1.049 -1.984 1.00 94.06 186 VAL A N 1
ATOM 1345 C CA . VAL A 1 186 ? -1.968 0.544 -2.494 1.00 94.06 186 VAL A CA 1
ATOM 1346 C C . VAL A 1 186 ? -3.083 1.442 -1.985 1.00 94.06 186 VAL A C 1
ATOM 1348 O O . VAL A 1 186 ? -3.093 1.838 -0.822 1.00 94.06 186 VAL A O 1
ATOM 1351 N N . ARG A 1 187 ? -4.022 1.772 -2.872 1.00 90.88 187 ARG A N 1
ATOM 1352 C CA . ARG A 1 187 ? -5.118 2.718 -2.624 1.00 90.88 187 ARG A CA 1
ATOM 1353 C C . ARG A 1 187 ? -6.404 2.271 -3.300 1.00 90.88 187 ARG A C 1
ATOM 1355 O O . ARG A 1 187 ? -6.320 1.456 -4.217 1.00 90.88 187 ARG A O 1
ATOM 1362 N N . PRO A 1 188 ? -7.577 2.820 -2.932 1.00 88.88 188 PRO A N 1
ATOM 1363 C CA . PRO A 1 188 ? -8.790 2.656 -3.721 1.00 88.88 188 PRO A CA 1
ATOM 1364 C C . PRO A 1 188 ? -8.552 3.029 -5.189 1.00 88.88 188 PRO A C 1
ATOM 1366 O O . PRO A 1 188 ? -7.967 4.067 -5.489 1.00 88.88 188 PRO A O 1
ATOM 1369 N N . LYS A 1 189 ? -9.047 2.208 -6.120 1.00 87.50 189 LYS A N 1
ATOM 1370 C CA . LYS A 1 189 ? -9.001 2.531 -7.558 1.00 87.50 189 LYS A CA 1
ATOM 1371 C C . LYS A 1 189 ? -9.854 3.761 -7.866 1.00 87.50 189 LYS A C 1
ATOM 1373 O O . LYS A 1 189 ? -10.895 3.942 -7.243 1.00 87.50 189 LYS A O 1
ATOM 1378 N N . GLY A 1 190 ? -9.506 4.531 -8.894 1.00 74.69 190 GLY A N 1
ATOM 1379 C CA . GLY A 1 190 ? -10.241 5.733 -9.320 1.00 74.69 190 GLY A CA 1
ATOM 1380 C C . GLY A 1 190 ? -9.469 7.034 -9.093 1.00 74.69 190 GLY A C 1
ATOM 1381 O O . GLY A 1 190 ? -8.369 7.018 -8.544 1.00 74.69 190 GLY A O 1
ATOM 1382 N N . ASP A 1 191 ? -10.018 8.139 -9.601 1.00 63.84 191 ASP A N 1
ATOM 1383 C CA . ASP A 1 191 ? -9.331 9.437 -9.743 1.00 63.84 191 ASP A CA 1
ATOM 1384 C C . ASP A 1 191 ? -9.662 10.457 -8.640 1.00 63.84 191 ASP A C 1
ATOM 1386 O O . ASP A 1 191 ? -9.139 11.564 -8.637 1.00 63.84 191 ASP A O 1
ATOM 1390 N N . ASP A 1 192 ? -10.543 10.116 -7.709 1.00 59.75 192 ASP A N 1
ATOM 1391 C CA . ASP A 1 192 ? -11.039 11.010 -6.658 1.00 59.75 192 ASP A CA 1
ATOM 1392 C C . ASP A 1 192 ? -10.151 11.036 -5.403 1.00 59.75 192 ASP A C 1
ATOM 1394 O O . ASP A 1 192 ? -10.088 12.060 -4.725 1.00 59.75 192 ASP A O 1
ATOM 1398 N N . LEU A 1 193 ? -9.410 9.957 -5.128 1.00 61.44 193 LEU A N 1
ATOM 1399 C CA . LEU A 1 193 ? -8.458 9.839 -4.012 1.00 61.44 193 LEU A CA 1
ATOM 1400 C C . LEU A 1 193 ? -7.000 9.838 -4.506 1.00 61.44 193 LEU A C 1
ATOM 1402 O O . LEU A 1 193 ? -6.209 8.927 -4.237 1.00 61.44 193 LEU A O 1
ATOM 1406 N N . THR A 1 194 ? -6.636 10.879 -5.256 1.00 57.75 194 THR A N 1
ATOM 1407 C CA . THR A 1 194 ? -5.238 11.155 -5.621 1.00 57.75 194 THR A CA 1
ATOM 1408 C C . THR A 1 194 ? -4.404 11.515 -4.387 1.00 57.75 194 THR A C 1
ATOM 1410 O O . THR A 1 194 ? -4.931 11.787 -3.310 1.00 57.75 194 THR A O 1
ATOM 1413 N N . LEU A 1 195 ? -3.071 11.510 -4.522 1.00 54.50 195 LEU A N 1
ATOM 1414 C CA . LEU A 1 195 ? -2.146 11.985 -3.479 1.00 54.50 195 LEU A CA 1
ATOM 1415 C C . LEU A 1 195 ? -2.517 13.389 -2.964 1.00 54.50 195 LEU A C 1
ATOM 1417 O O . LEU A 1 195 ? -2.425 13.613 -1.761 1.00 54.50 195 LEU A O 1
ATOM 1421 N N . ASP A 1 196 ? -2.980 14.279 -3.844 1.00 52.97 196 ASP A N 1
ATOM 1422 C CA . ASP A 1 196 ? -3.352 15.657 -3.497 1.00 52.97 196 ASP A CA 1
ATOM 1423 C C . ASP A 1 196 ? -4.649 15.738 -2.690 1.00 52.97 196 ASP A C 1
ATOM 1425 O O . ASP A 1 196 ? -4.695 16.413 -1.665 1.00 52.97 196 ASP A O 1
ATOM 1429 N N . ASN A 1 197 ? -5.683 14.996 -3.089 1.00 59.47 197 ASN A N 1
ATOM 1430 C CA . ASN A 1 197 ? -6.956 15.001 -2.367 1.00 59.47 197 ASN A CA 1
ATOM 1431 C C . ASN A 1 197 ? -6.868 14.230 -1.047 1.00 59.47 197 ASN A C 1
ATOM 1433 O O . ASN A 1 197 ? -7.567 14.557 -0.093 1.00 59.47 197 ASN A O 1
ATOM 1437 N N . LEU A 1 198 ? -6.004 13.213 -0.980 1.00 61.19 198 LEU A N 1
ATOM 1438 C CA . LEU A 1 198 ? -5.819 12.410 0.220 1.00 61.19 198 LEU A CA 1
ATOM 1439 C C . LEU A 1 198 ? -5.047 13.167 1.307 1.00 61.19 198 LEU A C 1
ATOM 1441 O O . LEU A 1 198 ? -5.431 13.071 2.462 1.00 61.19 198 LEU A O 1
ATOM 1445 N N . ALA A 1 199 ? -3.993 13.916 0.965 1.00 55.19 199 ALA A N 1
ATOM 1446 C CA . ALA A 1 199 ? -3.260 14.720 1.948 1.00 55.19 199 ALA A CA 1
ATOM 1447 C C . ALA A 1 199 ? -4.164 15.796 2.568 1.00 55.19 199 ALA A C 1
ATOM 1449 O O . ALA A 1 199 ? -4.267 15.875 3.786 1.00 55.19 199 ALA A O 1
ATOM 1450 N N . VAL A 1 200 ? -4.914 16.523 1.732 1.00 52.66 200 VAL A N 1
ATOM 1451 C CA . VAL A 1 200 ? -5.901 17.512 2.193 1.00 52.66 200 VAL A CA 1
ATOM 1452 C C . VAL A 1 200 ? -6.994 16.856 3.040 1.00 52.66 200 VAL A C 1
ATOM 1454 O O . VAL A 1 200 ? -7.356 17.394 4.077 1.00 52.66 200 VAL A O 1
ATOM 1457 N N . ALA A 1 201 ? -7.490 15.675 2.656 1.00 53.06 201 ALA A N 1
ATOM 1458 C CA . ALA A 1 201 ? -8.499 14.965 3.439 1.00 53.06 201 ALA A CA 1
ATOM 1459 C C . ALA A 1 201 ? -7.956 14.374 4.754 1.00 53.06 201 ALA A C 1
ATOM 1461 O O . ALA A 1 201 ? -8.706 14.259 5.712 1.00 53.06 201 ALA A O 1
ATOM 1462 N N . LEU A 1 202 ? -6.683 13.968 4.812 1.00 54.88 202 LEU A N 1
ATOM 1463 C CA . LEU A 1 202 ? -6.050 13.454 6.034 1.00 54.88 202 LEU A CA 1
ATOM 1464 C C . LEU A 1 202 ? -5.671 14.578 7.011 1.00 54.88 202 LEU A C 1
ATOM 1466 O O . LEU A 1 202 ? -5.629 14.333 8.215 1.00 54.88 202 LEU A O 1
ATOM 1470 N N . GLU A 1 203 ? -5.383 15.778 6.503 1.00 52.25 203 GLU A N 1
ATOM 1471 C CA . GLU A 1 203 ? -5.136 16.986 7.302 1.00 52.25 203 GLU A CA 1
ATOM 1472 C C . GLU A 1 203 ? -6.438 17.663 7.765 1.00 52.25 203 GLU A C 1
ATOM 1474 O O . GLU A 1 203 ? -6.459 18.285 8.827 1.00 52.25 203 GLU A O 1
ATOM 1479 N N . ASP A 1 204 ? -7.525 17.522 7.001 1.00 42.28 204 ASP A N 1
ATOM 1480 C CA . ASP A 1 204 ? -8.873 17.959 7.370 1.00 42.28 204 ASP A CA 1
ATOM 1481 C C . ASP A 1 204 ? -9.557 16.885 8.229 1.00 42.28 204 ASP A C 1
ATOM 1483 O O . ASP A 1 204 ? -10.206 15.956 7.744 1.00 42.28 204 ASP A O 1
ATOM 1487 N N . ASP A 1 205 ? -9.423 17.005 9.547 1.00 42.69 205 ASP A N 1
ATOM 1488 C CA . ASP A 1 205 ? -10.081 16.124 10.514 1.00 42.69 205 ASP A CA 1
ATOM 1489 C C . ASP A 1 205 ? -11.614 16.312 10.568 1.00 42.69 205 ASP A C 1
ATOM 1491 O O . ASP A 1 205 ? -12.294 15.662 11.368 1.00 42.69 205 ASP A O 1
ATOM 1495 N N . GLY A 1 206 ? -12.178 17.190 9.724 1.00 41.97 206 GLY A N 1
ATOM 1496 C CA . GLY A 1 206 ? -13.593 17.549 9.711 1.00 41.97 206 GLY A CA 1
ATOM 1497 C C . GLY A 1 206 ? -14.041 18.257 10.991 1.00 41.97 206 GLY A C 1
ATOM 1498 O O . GLY A 1 206 ? -15.236 18.531 11.162 1.00 41.97 206 GLY A O 1
ATOM 1499 N N . SER A 1 207 ? -13.111 18.556 11.902 1.00 36.94 207 SER A N 1
ATOM 1500 C CA . SER A 1 207 ? -13.386 19.351 13.082 1.00 36.94 207 SER A CA 1
ATOM 1501 C C . SER A 1 207 ? -13.617 20.787 12.628 1.00 36.94 207 SER A C 1
ATOM 1503 O O . SER A 1 207 ? -12.815 21.333 11.868 1.00 36.94 207 SER A O 1
ATOM 1505 N N . PRO A 1 208 ? -14.675 21.467 13.099 1.00 38.84 208 PRO A N 1
ATOM 1506 C CA . PRO A 1 208 ? -14.783 22.895 12.871 1.00 38.84 208 PRO A CA 1
ATOM 1507 C C . PRO A 1 208 ? -13.537 23.563 13.454 1.00 38.84 208 PRO A C 1
ATOM 1509 O O . PRO A 1 208 ? -13.333 23.551 14.670 1.00 38.84 208 PRO A O 1
ATOM 1512 N N . LEU A 1 209 ? -12.704 24.150 12.589 1.00 46.19 209 LEU A N 1
ATOM 1513 C CA . LEU A 1 209 ? -11.585 24.957 13.046 1.00 46.19 209 LEU A CA 1
ATOM 1514 C C . LEU A 1 209 ? -12.185 26.096 13.878 1.00 46.19 209 LEU A C 1
ATOM 1516 O O . LEU A 1 209 ? -12.948 26.921 13.361 1.00 46.19 209 LEU A O 1
ATOM 1520 N N . ALA A 1 210 ? -11.900 26.111 15.181 1.00 50.69 210 ALA A N 1
ATOM 1521 C CA . ALA A 1 210 ? -12.367 27.153 16.085 1.00 50.69 210 ALA A CA 1
ATOM 1522 C C . ALA A 1 210 ? -11.630 28.456 15.753 1.00 50.69 210 ALA A C 1
ATOM 1524 O O . ALA A 1 210 ? -10.630 28.819 16.368 1.00 50.69 210 ALA A O 1
ATOM 1525 N N . LEU A 1 211 ? -12.100 29.141 14.715 1.00 60.03 211 LEU A N 1
ATOM 1526 C CA . LEU A 1 211 ? -11.577 30.428 14.306 1.00 60.03 211 LEU A CA 1
ATOM 1527 C C . LEU A 1 211 ? -12.073 31.488 15.281 1.00 60.03 211 LEU A C 1
ATOM 1529 O O . LEU A 1 211 ? -13.282 31.673 15.454 1.00 60.03 211 LEU A O 1
ATOM 1533 N N . GLU A 1 212 ? -11.131 32.236 15.851 1.00 74.62 212 GLU A N 1
ATOM 1534 C CA . GLU A 1 212 ? -11.422 33.490 16.538 1.00 74.62 212 GLU A CA 1
ATOM 1535 C C . GLU A 1 212 ? -12.370 34.343 15.673 1.00 74.62 212 GLU A C 1
ATOM 1537 O O . GLU A 1 212 ? -12.129 34.475 14.463 1.00 74.62 212 GLU A O 1
ATOM 1542 N N . PRO A 1 213 ? -13.433 34.952 16.236 1.00 75.00 213 PRO A N 1
ATOM 1543 C CA . PRO A 1 213 ? -14.469 35.632 15.456 1.00 75.00 213 PRO A CA 1
ATOM 1544 C C . PRO A 1 213 ? -13.927 36.656 14.452 1.00 75.00 213 PRO A C 1
ATOM 1546 O O . PRO A 1 213 ? -14.475 36.808 13.363 1.00 75.00 213 PRO A O 1
ATOM 1549 N N . LYS A 1 214 ? -12.811 37.318 14.783 1.00 75.81 214 LYS A N 1
ATOM 1550 C CA . LYS A 1 214 ? -12.129 38.276 13.900 1.00 75.81 214 LYS A CA 1
ATOM 1551 C C . LYS A 1 214 ? -11.459 37.611 12.693 1.00 75.81 214 LYS A C 1
ATOM 1553 O O . LYS A 1 214 ? -11.525 38.149 11.592 1.00 75.81 214 LYS A O 1
ATOM 1558 N N . VAL A 1 215 ? -10.839 36.446 12.884 1.00 72.31 215 VAL A N 1
ATOM 1559 C CA . VAL A 1 215 ? -10.206 35.669 11.805 1.00 72.31 215 VAL A CA 1
ATOM 1560 C C . VAL A 1 215 ? -11.283 35.079 10.900 1.00 72.31 215 VAL A C 1
ATOM 1562 O O . VAL A 1 215 ? -11.183 35.192 9.681 1.00 72.31 215 VAL A O 1
ATOM 1565 N N . ARG A 1 216 ? -12.364 34.551 11.491 1.00 71.62 216 ARG A N 1
ATOM 1566 C CA . ARG A 1 216 ? -13.530 34.057 10.748 1.00 71.62 216 ARG A CA 1
ATOM 1567 C C . ARG A 1 216 ? -14.181 35.151 9.906 1.00 71.62 216 ARG A C 1
ATOM 1569 O O . ARG A 1 216 ? -14.488 34.906 8.747 1.00 71.62 216 ARG A O 1
ATOM 1576 N N . ALA A 1 217 ? -14.378 36.346 10.467 1.00 73.12 217 ALA A N 1
ATOM 1577 C CA . ALA A 1 217 ? -14.954 37.480 9.747 1.00 73.12 217 ALA A CA 1
ATOM 1578 C C . ALA A 1 217 ? -14.086 37.896 8.551 1.00 73.12 217 ALA A C 1
ATOM 1580 O O . ALA A 1 217 ? -14.614 38.071 7.461 1.00 73.12 217 ALA A O 1
ATOM 1581 N N . LYS A 1 218 ? -12.761 37.965 8.730 1.00 73.75 218 LYS A N 1
ATOM 1582 C CA . LYS A 1 218 ? -11.823 38.319 7.656 1.00 73.75 218 LYS A CA 1
ATOM 1583 C C . LYS A 1 218 ? -11.755 37.258 6.551 1.00 73.75 218 LYS A C 1
ATOM 1585 O O . LYS A 1 218 ? -11.722 37.604 5.374 1.00 73.75 218 LYS A O 1
ATOM 1590 N N . LEU A 1 219 ? -11.754 35.973 6.917 1.00 71.56 219 LEU A N 1
ATOM 1591 C CA . LEU A 1 219 ? -11.829 34.863 5.959 1.00 71.56 219 LEU A CA 1
ATOM 1592 C C . LEU A 1 219 ? -13.150 34.882 5.192 1.00 71.56 219 LEU A C 1
ATOM 1594 O O . LEU A 1 219 ? -13.132 34.786 3.974 1.00 71.56 219 LEU A O 1
ATOM 1598 N N . LEU A 1 220 ? -14.279 35.074 5.879 1.00 69.75 220 LEU A N 1
ATOM 1599 C CA . LEU A 1 220 ? -15.583 35.216 5.232 1.00 69.75 220 LEU A CA 1
ATOM 1600 C C . LEU A 1 220 ? -15.619 36.425 4.302 1.00 69.75 220 LEU A C 1
ATOM 1602 O O . LEU A 1 220 ? -16.142 36.304 3.211 1.00 69.75 220 LEU A O 1
ATOM 1606 N N . GLU A 1 221 ? -15.044 37.560 4.685 1.00 66.56 221 GLU A N 1
ATOM 1607 C CA . GLU A 1 221 ? -14.970 38.752 3.835 1.00 66.56 221 GLU A CA 1
ATOM 1608 C C . GLU A 1 221 ? -14.091 38.534 2.593 1.00 66.56 221 GLU A C 1
ATOM 1610 O O . GLU A 1 221 ? -14.403 39.048 1.525 1.00 66.56 221 GLU A O 1
ATOM 1615 N N . THR A 1 222 ? -13.041 37.716 2.714 1.00 67.62 222 THR A N 1
ATOM 1616 C CA . THR A 1 222 ? -12.156 37.346 1.596 1.00 67.62 222 THR A CA 1
ATOM 1617 C C . THR A 1 222 ? -12.805 36.305 0.674 1.00 67.62 222 THR A C 1
ATOM 1619 O O . THR A 1 222 ? -12.728 36.423 -0.542 1.00 67.62 222 THR A O 1
ATOM 1622 N N . CYS A 1 223 ? -13.456 35.280 1.232 1.00 63.44 223 CYS A N 1
ATOM 1623 C CA . CYS A 1 223 ? -14.115 34.215 0.466 1.00 63.44 223 CYS A CA 1
ATOM 1624 C C . CYS A 1 223 ? -15.463 34.650 -0.119 1.00 63.44 223 CYS A C 1
ATOM 1626 O O . CYS A 1 223 ? -15.887 34.136 -1.149 1.00 63.44 223 CYS A O 1
ATOM 1628 N N . LEU A 1 224 ? -16.149 35.571 0.554 1.00 59.66 224 LEU A N 1
ATOM 1629 C CA . LEU A 1 224 ? -17.395 36.178 0.112 1.00 59.66 224 LEU A CA 1
ATOM 1630 C C . LEU A 1 224 ? -17.129 37.576 -0.437 1.00 59.66 224 LEU A C 1
ATOM 1632 O O . LEU A 1 224 ? -17.952 38.447 -0.149 1.00 59.66 224 LEU A O 1
ATOM 1636 N N . ASP A 1 225 ? -16.016 37.816 -1.157 1.00 62.06 225 ASP A N 1
ATOM 1637 C CA . ASP A 1 225 ? -15.748 39.147 -1.713 1.00 62.06 225 ASP A CA 1
ATOM 1638 C C . ASP A 1 225 ? -16.986 39.604 -2.480 1.00 62.06 225 ASP A C 1
ATOM 1640 O O . ASP A 1 225 ? -17.360 39.138 -3.563 1.00 62.06 225 ASP A O 1
ATOM 1644 N N . ARG A 1 226 ? -17.690 40.504 -1.807 1.00 52.66 226 ARG A N 1
ATOM 1645 C CA . ARG A 1 226 ? -19.063 40.830 -2.116 1.00 52.66 226 ARG A CA 1
ATOM 1646 C C . ARG A 1 226 ? -19.100 41.653 -3.393 1.00 52.66 226 ARG A C 1
ATOM 1648 O O . ARG A 1 226 ? -20.163 41.756 -3.987 1.00 52.66 226 ARG A O 1
ATOM 1655 N N . ARG A 1 227 ? -17.966 42.224 -3.823 1.00 57.59 227 ARG A N 1
ATOM 1656 C CA . ARG A 1 227 ? -17.837 42.930 -5.101 1.00 57.59 227 ARG A CA 1
ATOM 1657 C C . ARG A 1 227 ? -17.778 41.971 -6.282 1.00 57.59 227 ARG A C 1
ATOM 1659 O O . ARG A 1 227 ? -18.455 42.234 -7.269 1.00 57.59 227 ARG A O 1
ATOM 1666 N N . GLU A 1 228 ? -17.038 40.870 -6.175 1.00 59.84 228 GLU A N 1
ATOM 1667 C CA . GLU A 1 228 ? -16.966 39.863 -7.243 1.00 59.84 228 GLU A CA 1
ATOM 1668 C C . GLU A 1 228 ? -18.241 39.014 -7.309 1.00 59.84 228 GLU A C 1
ATOM 1670 O O . GLU A 1 228 ? -18.744 38.713 -8.392 1.00 59.84 228 GLU A O 1
ATOM 1675 N N . LEU A 1 229 ? -18.825 38.689 -6.152 1.00 55.78 229 LEU A N 1
ATOM 1676 C CA . LEU A 1 229 ? -20.016 37.839 -6.072 1.00 55.78 229 LEU A CA 1
ATOM 1677 C C . LEU A 1 229 ? -21.345 38.602 -6.213 1.00 55.78 229 LEU A C 1
ATOM 1679 O O . LEU A 1 229 ? -22.373 37.977 -6.474 1.00 55.78 229 LEU A O 1
ATOM 1683 N N . ALA A 1 230 ? -21.359 39.939 -6.097 1.00 57.38 230 ALA A N 1
ATOM 1684 C CA . ALA A 1 230 ? -22.579 40.743 -6.265 1.00 57.38 230 ALA A CA 1
ATOM 1685 C C . ALA A 1 230 ? -23.236 40.554 -7.639 1.00 57.38 230 ALA A C 1
ATOM 1687 O O . ALA A 1 230 ? -24.462 40.560 -7.725 1.00 57.38 230 ALA A O 1
ATOM 1688 N N . GLY A 1 231 ? -22.448 40.327 -8.696 1.00 57.62 231 GLY A N 1
ATOM 1689 C CA . GLY A 1 231 ? -22.974 40.077 -10.043 1.00 57.62 231 GLY A CA 1
ATOM 1690 C C . GLY A 1 231 ? -23.783 38.780 -10.169 1.00 57.62 231 GLY A C 1
ATOM 1691 O O . GLY A 1 231 ? -24.591 38.654 -11.086 1.00 57.62 231 GLY A O 1
ATOM 1692 N N . TYR A 1 232 ? -23.610 37.841 -9.235 1.00 52.66 232 TYR A N 1
ATOM 1693 C CA . TYR A 1 232 ? -24.214 36.507 -9.277 1.00 52.66 232 TYR A CA 1
ATOM 1694 C C . TYR A 1 232 ? -25.351 36.316 -8.261 1.00 52.66 232 TYR A C 1
ATOM 1696 O O . TYR A 1 232 ? -26.014 35.281 -8.276 1.00 52.66 232 TYR A O 1
ATOM 1704 N N . TRP A 1 233 ? -25.611 37.307 -7.396 1.00 50.47 233 TRP A N 1
ATOM 1705 C CA . TRP A 1 233 ? -26.541 37.191 -6.261 1.00 50.47 233 TRP A CA 1
ATOM 1706 C C . TRP A 1 233 ? -27.797 38.066 -6.343 1.00 50.47 233 TRP A C 1
ATOM 1708 O O . TRP A 1 233 ? -28.391 38.421 -5.324 1.00 50.47 233 TRP A O 1
ATOM 1718 N N . HIS A 1 234 ? -28.261 38.372 -7.550 1.00 43.28 234 HIS A N 1
ATOM 1719 C CA . HIS A 1 234 ? -29.608 38.904 -7.741 1.00 43.28 234 HIS A CA 1
ATOM 1720 C C . HIS A 1 234 ? -30.548 37.757 -8.121 1.00 43.28 234 HIS A C 1
ATOM 1722 O O . HIS A 1 234 ? -30.538 37.286 -9.254 1.00 43.28 234 HIS A O 1
ATOM 1728 N N . ALA A 1 235 ? -31.361 37.300 -7.163 1.00 46.94 235 ALA A N 1
ATOM 1729 C CA . ALA A 1 235 ? -32.385 36.266 -7.365 1.00 46.94 235 ALA A CA 1
ATOM 1730 C C . ALA A 1 235 ? -33.512 36.703 -8.332 1.00 46.94 235 ALA A C 1
ATOM 1732 O O . ALA A 1 235 ? -34.394 35.923 -8.676 1.00 46.94 235 ALA A O 1
ATOM 1733 N N . ASP A 1 236 ? -33.480 37.959 -8.760 1.00 50.56 236 ASP A N 1
ATOM 1734 C CA . ASP A 1 236 ? -34.550 38.691 -9.415 1.00 50.56 236 ASP A CA 1
ATOM 1735 C C . ASP A 1 236 ? -34.130 39.317 -10.761 1.00 50.56 236 ASP A C 1
ATOM 1737 O O . ASP A 1 236 ? -34.928 40.019 -11.385 1.00 50.56 236 ASP A O 1
ATOM 1741 N N . LYS A 1 237 ? -32.918 39.034 -11.273 1.00 45.72 237 LYS A N 1
ATOM 1742 C CA . LYS A 1 237 ? -32.490 39.474 -12.617 1.00 45.72 237 LYS A CA 1
ATOM 1743 C C . LYS A 1 237 ? -31.759 38.362 -13.385 1.00 45.72 237 LYS A C 1
ATOM 1745 O O . LYS A 1 237 ? -30.782 37.830 -12.866 1.00 45.72 237 LYS A O 1
ATOM 1750 N N . PRO A 1 238 ? -32.171 38.011 -14.622 1.00 43.53 238 PRO A N 1
ATOM 1751 C CA . PRO A 1 238 ? -31.410 37.076 -15.448 1.00 43.53 238 PRO A CA 1
ATOM 1752 C C . PRO A 1 238 ? -30.044 37.684 -15.797 1.00 43.53 238 PRO A C 1
ATOM 1754 O O . PRO A 1 238 ? -29.965 38.853 -16.179 1.00 43.53 238 PRO A O 1
ATOM 1757 N N . GLY A 1 239 ? -28.978 36.894 -15.632 1.00 43.44 239 GLY A N 1
ATOM 1758 C CA . GLY A 1 239 ? -27.594 37.330 -15.827 1.00 43.44 239 GLY A CA 1
ATOM 1759 C C . GLY A 1 239 ? -27.384 37.991 -17.189 1.00 43.44 239 GLY A C 1
ATOM 1760 O O . GLY A 1 239 ? -27.683 37.406 -18.232 1.00 43.44 239 GLY A O 1
ATOM 1761 N N . VAL A 1 240 ? -26.885 39.227 -17.176 1.00 44.59 240 VAL A N 1
ATOM 1762 C CA . VAL A 1 240 ? -26.533 39.963 -18.391 1.00 44.59 240 VAL A CA 1
ATOM 1763 C C . VAL A 1 240 ? -25.279 39.318 -18.971 1.00 44.59 240 VAL A C 1
ATOM 1765 O O . VAL A 1 240 ? -24.205 39.377 -18.378 1.00 44.59 240 VAL A O 1
ATOM 1768 N N . VAL A 1 241 ? -25.418 38.672 -20.127 1.00 48.81 241 VAL A N 1
ATOM 1769 C CA . VAL A 1 241 ? -24.272 38.216 -20.916 1.00 48.81 241 VAL A CA 1
ATOM 1770 C C . VAL A 1 241 ? -23.696 39.446 -21.607 1.00 48.81 241 VAL A C 1
ATOM 1772 O O . VAL A 1 241 ? -24.116 39.791 -22.714 1.00 48.81 241 VAL A O 1
ATOM 1775 N N . ASP A 1 242 ? -22.759 40.132 -20.955 1.00 45.34 242 ASP A N 1
ATOM 1776 C CA . ASP A 1 242 ? -21.986 41.175 -21.620 1.00 45.34 242 ASP A CA 1
ATOM 1777 C C . ASP A 1 242 ? -21.080 40.517 -22.664 1.00 45.34 242 ASP A C 1
ATOM 1779 O O . ASP A 1 242 ? -19.995 40.001 -22.392 1.00 45.34 242 ASP A O 1
ATOM 1783 N N . ARG A 1 243 ? -21.572 40.503 -23.906 1.00 42.72 243 ARG A N 1
ATOM 1784 C CA . ARG A 1 243 ? -20.749 40.263 -25.086 1.00 42.72 243 ARG A CA 1
ATOM 1785 C C . ARG A 1 243 ? -19.697 41.361 -25.117 1.00 42.72 243 ARG A C 1
ATOM 1787 O O . ARG A 1 243 ? -20.054 42.529 -25.253 1.00 42.72 243 ARG A O 1
ATOM 1794 N N . HIS A 1 244 ? -18.427 40.970 -25.028 1.00 41.97 244 HIS A N 1
ATOM 1795 C CA . HIS A 1 244 ? -17.280 41.810 -25.355 1.00 41.97 244 HIS A CA 1
ATOM 1796 C C . HIS A 1 244 ? -17.594 42.681 -26.580 1.00 41.97 244 HIS A C 1
ATOM 1798 O O . HIS A 1 244 ? -17.618 42.194 -27.711 1.00 41.97 244 HIS A O 1
ATOM 1804 N N . LYS A 1 245 ? -17.856 43.970 -26.348 1.00 41.16 245 LYS A N 1
ATOM 1805 C CA . LYS A 1 245 ? -17.777 44.985 -27.391 1.00 41.16 245 LYS A CA 1
ATOM 1806 C C . LYS A 1 245 ? -16.315 45.377 -27.505 1.00 41.16 245 LYS A C 1
ATOM 1808 O O . LYS A 1 245 ? -15.727 45.926 -26.575 1.00 41.16 245 LYS A O 1
ATOM 1813 N N . SER A 1 246 ? -15.753 45.002 -28.644 1.00 40.78 246 SER A N 1
ATOM 1814 C CA . SER A 1 246 ? -14.524 45.521 -29.218 1.00 40.78 246 SER A CA 1
ATOM 1815 C C . SER A 1 246 ? -14.460 47.040 -29.063 1.00 40.78 246 SER A C 1
ATOM 1817 O O . SER A 1 246 ? -15.420 47.754 -29.351 1.00 40.78 246 SER A O 1
ATOM 1819 N N . ARG A 1 247 ? -13.318 47.510 -28.566 1.00 41.94 247 ARG A N 1
ATOM 1820 C CA . ARG A 1 247 ? -12.952 48.918 -28.497 1.00 41.94 247 ARG A CA 1
ATOM 1821 C C . ARG A 1 247 ? -12.144 49.249 -29.758 1.00 41.94 247 ARG A C 1
ATOM 1823 O O . ARG A 1 247 ? -10.949 48.993 -29.783 1.00 41.94 247 ARG A O 1
ATOM 1830 N N . GLU A 1 248 ? -12.847 49.776 -30.749 1.00 40.34 248 GLU A N 1
ATOM 1831 C CA . GLU A 1 248 ? -12.418 50.625 -31.879 1.00 40.34 248 GLU A CA 1
ATOM 1832 C C . GLU A 1 248 ? -13.443 51.782 -31.840 1.00 40.34 248 GLU A C 1
ATOM 1834 O O . GLU A 1 248 ? -14.630 51.507 -31.652 1.00 40.34 248 GLU A O 1
ATOM 1839 N N . ASP A 1 249 ? -13.161 53.078 -31.898 1.00 39.84 249 ASP A N 1
ATOM 1840 C CA . ASP A 1 249 ? -11.963 53.890 -32.100 1.00 39.84 249 ASP A CA 1
ATOM 1841 C C . ASP A 1 249 ? -12.288 55.335 -31.637 1.00 39.84 249 ASP A C 1
ATOM 1843 O O . ASP A 1 249 ? -13.453 55.651 -31.380 1.00 39.84 249 ASP A O 1
ATOM 1847 N N . ASP A 1 250 ? -11.239 56.167 -31.585 1.00 37.53 250 ASP A N 1
ATOM 1848 C CA . ASP A 1 250 ? -11.213 57.639 -31.724 1.00 37.53 250 ASP A CA 1
ATOM 1849 C C . ASP A 1 250 ? -11.850 58.517 -30.613 1.00 37.53 250 ASP A C 1
ATOM 1851 O O . ASP A 1 250 ? -12.835 58.173 -29.975 1.00 37.53 250 ASP A O 1
ATOM 1855 N N . GLU A 1 251 ? -11.327 59.689 -30.243 1.00 35.94 251 GLU A N 1
ATOM 1856 C CA . GLU A 1 251 ? -10.492 60.638 -30.981 1.00 35.94 251 GLU A CA 1
ATOM 1857 C C . GLU A 1 251 ? -9.789 61.574 -29.972 1.00 35.94 251 GLU A C 1
ATOM 1859 O O . GLU A 1 251 ? -10.389 62.008 -28.984 1.00 35.94 251 GLU A O 1
ATOM 1864 N N . VAL A 1 252 ? -8.513 61.884 -30.217 1.00 38.91 252 VAL A N 1
ATOM 1865 C CA . VAL A 1 252 ? -7.813 63.030 -29.621 1.00 38.91 252 VAL A CA 1
ATOM 1866 C C . VAL A 1 252 ? -8.041 64.219 -30.548 1.00 38.91 252 VAL A C 1
ATOM 1868 O O . VAL A 1 252 ? -7.635 64.169 -31.708 1.00 38.91 252 VAL A O 1
ATOM 1871 N N . ALA A 1 253 ? -8.634 65.279 -30.003 1.00 40.59 253 ALA A N 1
ATOM 1872 C CA . ALA A 1 253 ? -8.507 66.652 -30.479 1.00 40.59 253 ALA A CA 1
ATOM 1873 C C . ALA A 1 253 ? -7.827 67.478 -29.381 1.00 40.59 253 ALA A C 1
ATOM 1875 O O . ALA A 1 253 ? -8.160 67.251 -28.192 1.00 40.59 253 ALA A O 1
#

pLDDT: mean 70.28, std 23.53, range [27.8, 97.44]

Foldseek 3Di:
DDDDDDDDDDDDDDDDDDDDDDDDDDDDDDDPPPPPDPPDPPPPPPVLVVWDAPDAQAAFDQPQQEQDQQFATSRDGWFDFPVSLVRNVFDWDDDVPAQWIDGHQKIFGDFPRTTFKIKHFFLLPDQQNYDALNHGDGSQDAPVVVVVSFADWDWDDFDVQGTWIQTDQNQWIWGDHPDRGIMIMGGHHHDCCDPVNVVVSSVPNVPPPPDDVVRVVVVCCVVPVVVVCVQVPDPPDDRDPPDDDDDDDDDDD

Radius of gyration: 28.76 Å; chains: 1; bounding box: 64×81×75 Å

Secondary structure (DSSP, 8-state):
-PPPPP------------------------------PPPP------HHHH---SS------S--EEEETTTEETTEETT-BHHHHHHTT--EEE-TT-SEEEETTEEEEEETTEEEEEEES-GGGS-S-EEETTEEE-TT--HHHHHHHS-S-EEPPPBTTBEEEEEGGGTEEEEE-SSS-EEEEE--SSSSS-HHHHHHHHH--S------HHHHHHHHHHHT-HHHHGGG--TTS----------------

Sequence (253 aa):
MRSNVVLFGLLVLAPSCTPSGAPRDTASTASSSASSAPAAPSSGKSRLAELRPVHPAAKRAICPLTIEPGVGIGGIEIGYTMRDLEALGLPIDQEPRSAVVTVGVVKASLLQGKVVDVWIDDVRQVDDCISMGGKAIGRTAPYDEFHARASKCVAEAPREGGSFERCEGGGLFLGRGMGTFLQIRVRPKGDDLTLDNLAVALEDDGSPLALEPKVRAKLLETCLDRRELAGYWHADKPGVVDRHKSREDDEVA